Protein AF-A0A316DC55-F1 (afdb_monomer)

Sequence (200 aa):
MEANVQRIQEKYSANVLHANHVTQLALRLYDDLLDLTELDNARDRSYLEHAASLHDIGHFVNRKKHHHHSYHLISSDCLLDEWPEKLRLWTAVLALNHRNKKLRLEALNAKHHDRAGSLIALLRMADALDYEHDQSVQIERIEIEWEAQQVHLHVQGLPTAEHTERLQGKFQLACHVWDMQFLLHSVEENRQPILLSSST

Secondary structure (DSSP, 8-state):
-HHHHHHHHHHTT--HHHHHHHHHHHHHHHHHSGGGS---HHHHHHHHHHHHHHTTGGGGT-STTHHHHHHHHHHH-GGGTTS-HHHHHHHHHHHHHTT-SS---TTS-GGGHHHHHHHHHHHHHHHHHTTTSS---EEEEEEEETTTTEEEEEEES---GGGHHHHHHHHHHHHHHHT-EEEEEESSS----EEE----

Mean predicted aligned error: 4.0 Å

Nearest PDB structures (foldseek):
  6pbz-assembly1_A  TM=7.515E-01  e=9.070E-07  Escherichia coli K-12
  6pbz-assembly1_C  TM=7.203E-01  e=1.825E-06  Escherichia coli K-12
  6pbz-assembly1_D  TM=7.177E-01  e=2.016E-06  Escherichia coli K-12
  8jgx-assembly1_A  TM=7.337E-01  e=3.160E-06  Acinetobacter baumannii 15827
  8jgx-assembly1_B  TM=6.996E-01  e=4.952E-06  Acinetobacter baumannii 15827

Foldseek 3Di:
DVVLLVVLCVVLVHLQLLLVQLLVQLLVCCVQCVVLAPDDDPLLNLLLNLLSSQLQSLVSVPPVLSLVSSLVCLQDPPSCVPPDPVSSNSSSQLSNLLQDPDRDCVSPDPVCPLVSLQSNLSSLLSCLQCVVVPSQKDFPDWDQDVVQLEIETEIGPDDDPVSLVVNLSSNLSVCVSRVGWYWYHYPVDPDGTRIHHNDD

Radius of gyration: 16.2 Å; Cα contacts (8 Å, |Δi|>4): 325; chains: 1; bounding box: 42×33×48 Å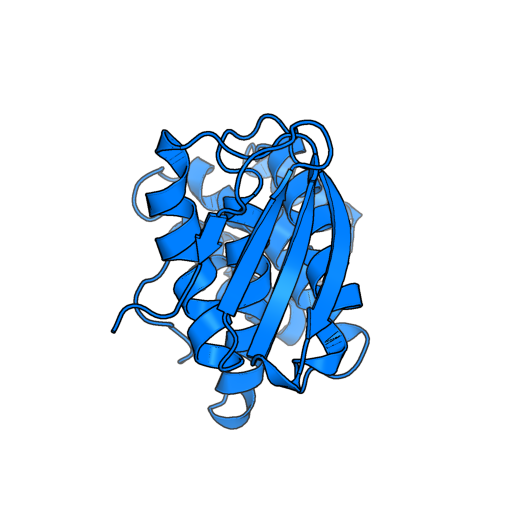

Structure (mmCIF, N/CA/C/O backbone):
data_AF-A0A316DC55-F1
#
_entry.id   AF-A0A316DC55-F1
#
loop_
_atom_site.group_PDB
_atom_site.id
_atom_site.type_symbol
_atom_site.label_atom_id
_atom_site.label_alt_id
_atom_site.label_comp_id
_atom_site.label_asym_id
_atom_site.label_entity_id
_atom_site.label_seq_id
_atom_site.pdbx_PDB_ins_code
_atom_site.Cartn_x
_atom_site.Cartn_y
_atom_site.Cartn_z
_atom_site.occupancy
_atom_site.B_iso_or_equiv
_atom_site.auth_seq_id
_atom_site.auth_comp_id
_atom_site.auth_asym_id
_atom_site.auth_atom_id
_atom_site.pdbx_PDB_model_num
ATOM 1 N N . MET A 1 1 ? 6.693 -13.199 -13.618 1.00 57.31 1 MET A N 1
ATOM 2 C CA . MET A 1 1 ? 6.319 -11.882 -13.054 1.00 57.31 1 MET A CA 1
ATOM 3 C C . MET A 1 1 ? 7.098 -11.589 -11.781 1.00 57.31 1 MET A C 1
ATOM 5 O O . MET A 1 1 ? 7.893 -10.662 -11.829 1.00 57.31 1 MET A O 1
ATOM 9 N N . GLU A 1 2 ? 6.999 -12.404 -10.721 1.00 65.81 2 GLU A N 1
ATOM 10 C CA . GLU A 1 2 ? 7.808 -12.242 -9.487 1.00 65.81 2 GLU A CA 1
ATOM 11 C C . GLU A 1 2 ? 9.323 -12.158 -9.758 1.00 65.81 2 GLU A C 1
ATOM 13 O O . GLU A 1 2 ? 10.001 -11.265 -9.257 1.00 65.81 2 GLU A O 1
ATOM 18 N N . ALA A 1 3 ? 9.839 -13.001 -10.663 1.00 68.00 3 ALA A N 1
ATOM 19 C CA . ALA A 1 3 ? 11.249 -12.979 -11.066 1.00 68.00 3 ALA A CA 1
ATOM 20 C C . ALA A 1 3 ? 11.722 -11.631 -11.654 1.00 68.00 3 ALA A C 1
ATOM 22 O O . ALA A 1 3 ? 12.907 -11.315 -11.573 1.00 68.00 3 ALA A O 1
ATOM 23 N N . ASN A 1 4 ? 10.828 -10.816 -12.228 1.00 83.62 4 ASN A N 1
ATOM 24 C CA . ASN A 1 4 ? 11.204 -9.498 -12.752 1.00 83.62 4 ASN A CA 1
ATOM 25 C C . ASN A 1 4 ? 11.156 -8.418 -11.678 1.00 83.62 4 ASN A C 1
ATOM 27 O O . ASN A 1 4 ? 11.965 -7.497 -11.737 1.00 83.62 4 ASN A O 1
ATOM 31 N N . VAL A 1 5 ? 10.261 -8.541 -10.693 1.00 91.69 5 VAL A N 1
ATOM 32 C CA . VAL A 1 5 ? 10.231 -7.636 -9.535 1.00 91.69 5 VAL A CA 1
ATOM 33 C C . VAL A 1 5 ? 11.560 -7.719 -8.794 1.00 91.69 5 VAL A C 1
ATOM 35 O O . VAL A 1 5 ? 12.208 -6.693 -8.608 1.00 91.69 5 VAL A O 1
ATOM 38 N N . GLN A 1 6 ? 12.028 -8.933 -8.487 1.00 93.50 6 GLN A N 1
ATOM 39 C CA . GLN A 1 6 ? 13.316 -9.132 -7.823 1.00 93.50 6 GLN A CA 1
ATOM 40 C C . GLN A 1 6 ? 14.480 -8.542 -8.637 1.00 93.50 6 GLN A C 1
ATOM 42 O O . GLN A 1 6 ? 15.301 -7.804 -8.100 1.00 93.50 6 GLN A O 1
ATOM 47 N N . ARG A 1 7 ? 14.526 -8.789 -9.953 1.00 94.31 7 ARG A N 1
ATOM 48 C CA . ARG A 1 7 ? 15.571 -8.228 -10.831 1.00 94.31 7 ARG A CA 1
ATOM 49 C C . ARG A 1 7 ? 15.565 -6.699 -10.856 1.00 94.31 7 ARG A C 1
ATOM 51 O O . ARG A 1 7 ? 16.630 -6.092 -10.898 1.00 94.31 7 ARG A O 1
ATOM 58 N N . ILE A 1 8 ? 14.388 -6.071 -10.841 1.00 96.25 8 ILE A N 1
ATOM 59 C CA . ILE A 1 8 ? 14.247 -4.609 -10.764 1.00 96.25 8 ILE A CA 1
ATOM 60 C C . ILE A 1 8 ? 14.720 -4.092 -9.404 1.00 96.25 8 ILE A C 1
ATOM 62 O O . ILE A 1 8 ? 15.471 -3.117 -9.352 1.00 96.25 8 ILE A O 1
ATOM 66 N N . GLN A 1 9 ? 14.312 -4.746 -8.316 1.00 96.50 9 GLN A N 1
ATOM 67 C CA . GLN A 1 9 ? 14.738 -4.397 -6.963 1.00 96.50 9 GLN A CA 1
ATOM 68 C C . GLN A 1 9 ? 16.264 -4.484 -6.822 1.00 96.50 9 GLN A C 1
ATOM 70 O O . GLN A 1 9 ? 16.880 -3.549 -6.315 1.00 96.50 9 GLN A O 1
ATOM 75 N N . GLU A 1 10 ? 16.885 -5.547 -7.338 1.00 96.25 10 GLU A N 1
ATOM 76 C CA . GLU A 1 10 ? 18.343 -5.712 -7.377 1.00 96.25 10 GLU A CA 1
ATOM 77 C C . GLU A 1 10 ? 19.009 -4.620 -8.227 1.00 96.25 10 GLU A C 1
ATOM 79 O O . GLU A 1 10 ? 19.906 -3.918 -7.754 1.00 96.25 10 GLU A O 1
ATOM 84 N N . LYS A 1 11 ? 18.532 -4.417 -9.464 1.00 97.00 11 LYS A N 1
ATOM 85 C CA . LYS A 1 11 ? 19.073 -3.424 -10.407 1.00 97.00 11 LYS A CA 1
ATOM 86 C C . LYS A 1 11 ? 19.075 -2.008 -9.836 1.00 97.00 11 LYS A C 1
ATOM 88 O O . LYS A 1 11 ? 20.023 -1.262 -10.075 1.00 97.00 11 LYS A O 1
ATOM 93 N N . TYR A 1 12 ? 18.034 -1.642 -9.093 1.00 97.62 12 TYR A N 1
ATOM 94 C CA . TYR A 1 12 ? 17.885 -0.316 -8.496 1.00 97.62 12 TYR A CA 1
ATOM 95 C C . TYR A 1 12 ? 18.200 -0.275 -7.001 1.00 97.62 12 TYR A C 1
ATOM 97 O O . TYR A 1 12 ? 17.853 0.697 -6.339 1.00 97.62 12 TYR A O 1
ATOM 105 N N . SER A 1 13 ? 18.894 -1.288 -6.467 1.00 95.75 13 SER A N 1
ATOM 106 C CA . SER A 1 13 ? 19.358 -1.300 -5.069 1.00 95.75 13 SER A CA 1
ATOM 107 C C . SER A 1 13 ? 18.244 -0.958 -4.068 1.00 95.75 13 SER A C 1
ATOM 109 O O . SER A 1 13 ? 18.438 -0.160 -3.150 1.00 95.75 13 SER A O 1
ATOM 111 N N . ALA A 1 14 ? 17.052 -1.513 -4.290 1.00 95.56 14 ALA A N 1
ATOM 112 C CA . ALA A 1 14 ? 15.897 -1.276 -3.440 1.00 95.56 14 ALA A CA 1
ATOM 113 C C . ALA A 1 14 ? 16.161 -1.775 -2.011 1.00 95.56 14 ALA A C 1
ATOM 115 O O . ALA A 1 14 ? 16.848 -2.778 -1.806 1.00 95.56 14 ALA A O 1
ATOM 116 N N . ASN A 1 15 ? 15.555 -1.124 -1.016 1.00 96.19 15 ASN A N 1
ATOM 117 C CA . ASN A 1 15 ? 15.451 -1.712 0.316 1.00 96.19 15 ASN A CA 1
ATOM 118 C C . ASN A 1 15 ? 14.401 -2.834 0.266 1.00 96.19 15 ASN A C 1
ATOM 120 O O . ASN A 1 15 ? 13.211 -2.591 0.449 1.00 96.19 15 ASN A O 1
ATOM 124 N N . VAL A 1 16 ? 14.850 -4.052 -0.044 1.00 95.62 16 VAL A N 1
ATOM 125 C CA . VAL A 1 16 ? 13.974 -5.214 -0.265 1.00 95.62 16 VAL A CA 1
ATOM 126 C C . VAL A 1 16 ? 13.203 -5.601 0.998 1.00 95.62 16 VAL A C 1
ATOM 128 O O . VAL A 1 16 ? 12.046 -5.992 0.890 1.00 95.62 16 VAL A O 1
ATOM 131 N N . LEU A 1 17 ? 13.801 -5.461 2.188 1.00 96.88 17 LEU A N 1
ATOM 132 C CA . LEU A 1 17 ? 13.122 -5.777 3.452 1.00 96.88 17 LEU A CA 1
ATOM 133 C C . LEU A 1 17 ? 11.915 -4.860 3.667 1.00 96.88 17 LEU A C 1
ATOM 135 O O . LEU A 1 17 ? 10.801 -5.350 3.843 1.00 96.88 17 LEU A O 1
ATOM 139 N N . HIS A 1 18 ? 12.127 -3.551 3.530 1.00 96.88 18 HIS A N 1
ATOM 140 C CA . HIS A 1 18 ? 11.063 -2.554 3.604 1.00 96.88 18 HIS A CA 1
ATOM 141 C C . HIS A 1 18 ? 10.004 -2.761 2.514 1.00 96.88 18 HIS A C 1
ATOM 143 O O . HIS A 1 18 ? 8.817 -2.874 2.804 1.00 96.88 18 HIS A O 1
ATOM 149 N N . ALA A 1 19 ? 10.420 -2.895 1.250 1.00 97.31 19 ALA A N 1
ATOM 150 C CA . ALA A 1 19 ? 9.488 -3.064 0.138 1.00 97.31 19 ALA A CA 1
ATOM 151 C C . ALA A 1 19 ? 8.605 -4.313 0.301 1.00 97.31 19 ALA A C 1
ATOM 153 O O . ALA A 1 19 ? 7.400 -4.258 0.051 1.00 97.31 19 ALA A O 1
ATOM 154 N N . ASN A 1 20 ? 9.179 -5.432 0.753 1.00 97.06 20 ASN A N 1
ATOM 155 C CA . ASN A 1 20 ? 8.429 -6.663 0.994 1.00 97.06 20 ASN A CA 1
ATOM 156 C C . ASN A 1 20 ? 7.456 -6.513 2.163 1.00 97.06 20 ASN A C 1
ATOM 158 O O . ASN A 1 20 ? 6.322 -6.979 2.070 1.00 97.06 20 ASN A O 1
ATOM 162 N N . HIS A 1 21 ? 7.867 -5.845 3.236 1.00 98.06 21 HIS A N 1
ATOM 163 C CA . HIS A 1 21 ? 7.008 -5.639 4.392 1.00 98.06 21 HIS A CA 1
ATOM 164 C C . HIS A 1 21 ? 5.847 -4.680 4.090 1.00 98.06 21 HIS A C 1
ATOM 166 O O . HIS A 1 21 ? 4.693 -5.022 4.344 1.00 98.06 21 HIS A O 1
ATOM 172 N N . VAL A 1 22 ? 6.107 -3.556 3.413 1.00 98.19 22 VAL A N 1
ATOM 173 C CA . VAL A 1 22 ? 5.053 -2.665 2.895 1.00 98.19 22 VAL A CA 1
ATOM 174 C C . VAL A 1 22 ? 4.113 -3.417 1.952 1.00 98.19 22 VAL A C 1
ATOM 176 O O . VAL A 1 22 ? 2.902 -3.222 2.010 1.00 98.19 22 VAL A O 1
ATOM 179 N N . THR A 1 23 ? 4.633 -4.321 1.116 1.00 98.50 23 THR A N 1
ATOM 180 C CA . THR A 1 23 ? 3.798 -5.170 0.248 1.00 98.50 23 THR A CA 1
ATOM 181 C C . THR A 1 23 ? 2.879 -6.080 1.061 1.00 98.50 23 THR A C 1
ATOM 183 O O . THR A 1 23 ? 1.684 -6.141 0.779 1.00 98.50 23 THR A O 1
ATOM 186 N N . GLN A 1 24 ? 3.394 -6.743 2.099 1.00 98.25 24 GLN A N 1
ATOM 187 C CA . GLN A 1 24 ? 2.591 -7.594 2.983 1.00 98.25 24 GLN A CA 1
ATOM 188 C C . GLN A 1 24 ? 1.497 -6.797 3.702 1.00 98.25 24 GLN A C 1
ATOM 190 O O . GLN A 1 24 ? 0.338 -7.212 3.700 1.00 98.25 24 GLN A O 1
ATOM 195 N N . LEU A 1 25 ? 1.841 -5.633 4.257 1.00 98.31 25 LEU A N 1
ATOM 196 C CA . LEU A 1 25 ? 0.888 -4.744 4.920 1.00 98.31 25 LEU A CA 1
ATOM 197 C C . LEU A 1 25 ? -0.179 -4.230 3.946 1.00 98.31 25 LEU A C 1
ATOM 199 O O . LEU A 1 25 ? -1.364 -4.270 4.264 1.00 98.31 25 LEU A O 1
ATOM 203 N N . ALA A 1 26 ? 0.211 -3.798 2.743 1.00 98.31 26 ALA A N 1
ATOM 204 C CA . ALA A 1 26 ? -0.717 -3.299 1.729 1.00 98.31 26 ALA A CA 1
ATOM 205 C C . ALA A 1 26 ? -1.715 -4.375 1.291 1.00 98.31 26 ALA A C 1
ATOM 207 O O . ALA A 1 26 ? -2.902 -4.090 1.147 1.00 98.31 26 ALA A O 1
ATOM 208 N N . LEU A 1 27 ? -1.248 -5.612 1.112 1.00 97.44 27 LEU A N 1
ATOM 209 C CA . LEU A 1 27 ? -2.107 -6.738 0.763 1.00 97.44 27 LEU A CA 1
ATOM 210 C C . LEU A 1 27 ? -3.029 -7.144 1.912 1.00 97.44 27 LEU A C 1
ATOM 212 O O . LEU A 1 27 ? -4.201 -7.406 1.667 1.00 97.44 27 LEU A O 1
ATOM 216 N N . ARG A 1 28 ? -2.542 -7.126 3.158 1.00 97.44 28 ARG A N 1
ATOM 217 C CA . ARG A 1 28 ? -3.391 -7.379 4.329 1.00 97.44 28 ARG A CA 1
ATOM 218 C C . ARG A 1 28 ? -4.495 -6.330 4.457 1.00 97.44 28 ARG A C 1
ATOM 220 O O . ARG A 1 28 ? -5.649 -6.689 4.645 1.00 97.44 28 ARG A O 1
ATOM 227 N N . LEU A 1 29 ? -4.148 -5.051 4.305 1.00 97.31 29 LEU A N 1
ATOM 228 C CA . LEU A 1 29 ? -5.117 -3.956 4.299 1.00 97.31 29 LEU A CA 1
ATOM 229 C C . LEU A 1 29 ? -6.122 -4.099 3.152 1.00 97.31 29 LEU A C 1
ATOM 231 O O . LEU A 1 29 ? -7.301 -3.850 3.355 1.00 97.31 29 LEU A O 1
ATOM 235 N N . TYR A 1 30 ? -5.671 -4.495 1.959 1.00 96.44 30 TYR A N 1
ATOM 236 C CA . TYR A 1 30 ? -6.555 -4.724 0.815 1.00 96.44 30 TYR A CA 1
ATOM 237 C C . TYR A 1 30 ? -7.577 -5.824 1.104 1.00 96.44 30 TYR A C 1
ATOM 239 O O . TYR A 1 30 ? -8.763 -5.628 0.859 1.00 96.44 30 TYR A O 1
ATOM 247 N N . ASP A 1 31 ? -7.111 -6.964 1.619 1.00 94.56 31 ASP A N 1
ATOM 248 C CA . ASP A 1 31 ? -7.957 -8.130 1.861 1.00 94.56 31 ASP A CA 1
ATOM 249 C C . ASP A 1 31 ? -8.981 -7.852 2.989 1.00 94.56 31 ASP A C 1
ATOM 251 O O . ASP A 1 31 ? -10.151 -8.199 2.842 1.00 94.56 31 ASP A O 1
ATOM 255 N N . ASP A 1 32 ? -8.579 -7.163 4.067 1.00 95.31 32 ASP A N 1
ATOM 256 C CA . ASP A 1 32 ? -9.442 -6.878 5.230 1.00 95.31 32 ASP A CA 1
ATOM 257 C C . ASP A 1 32 ? -10.362 -5.652 5.045 1.00 95.31 32 ASP A C 1
ATOM 259 O O . ASP A 1 32 ? -11.393 -5.551 5.709 1.00 95.31 32 ASP A O 1
ATOM 263 N N . LEU A 1 33 ? -10.002 -4.698 4.177 1.00 94.81 33 LEU A N 1
ATOM 264 C CA . LEU A 1 33 ? -10.790 -3.479 3.931 1.00 94.81 33 LEU A CA 1
ATOM 265 C C . LEU A 1 33 ? -11.581 -3.531 2.626 1.00 94.81 33 LEU A C 1
ATOM 267 O O . LEU A 1 33 ? -12.140 -2.512 2.225 1.00 94.81 33 LEU A O 1
ATOM 271 N N . LEU A 1 34 ? -11.645 -4.687 1.960 1.00 91.06 34 LEU A N 1
ATOM 272 C CA . LEU A 1 34 ? -12.310 -4.822 0.666 1.00 91.06 34 LEU A CA 1
ATOM 273 C C . LEU A 1 34 ? -13.759 -4.312 0.704 1.00 91.06 34 LEU A C 1
ATOM 275 O O . LEU A 1 34 ? -14.174 -3.635 -0.232 1.00 91.06 34 LEU A O 1
ATOM 279 N N . ASP A 1 35 ? -14.471 -4.537 1.814 1.00 89.50 35 ASP A N 1
ATOM 280 C CA . ASP A 1 35 ? -15.857 -4.097 2.033 1.00 89.50 35 ASP A CA 1
ATOM 281 C C . ASP A 1 35 ? -16.033 -2.565 2.055 1.00 89.50 35 ASP A C 1
ATOM 283 O O . ASP A 1 35 ? -17.127 -2.070 1.788 1.00 89.50 35 ASP A O 1
ATOM 287 N N . LEU A 1 36 ? -14.973 -1.796 2.339 1.00 86.62 36 LEU A N 1
ATOM 288 C CA . LEU A 1 36 ? -14.982 -0.326 2.245 1.00 86.62 36 LEU A CA 1
ATOM 289 C C . LEU A 1 36 ? -14.762 0.177 0.818 1.00 86.62 36 LEU A C 1
ATOM 291 O O . LEU A 1 36 ? -14.827 1.379 0.559 1.00 86.62 36 LEU A O 1
ATOM 295 N N . THR A 1 37 ? -14.425 -0.718 -0.105 1.00 80.69 37 THR A N 1
ATOM 296 C CA . THR A 1 37 ? -13.924 -0.349 -1.418 1.00 80.69 37 THR A CA 1
ATOM 297 C C . THR A 1 37 ? -14.822 -0.884 -2.525 1.00 80.69 37 THR A C 1
ATOM 299 O O . THR A 1 37 ? -15.336 -1.992 -2.461 1.00 80.69 37 THR A O 1
ATOM 302 N N . GLU A 1 38 ? -14.936 -0.141 -3.624 1.00 76.69 38 GLU A N 1
ATOM 303 C CA . GLU A 1 38 ? -15.528 -0.660 -4.867 1.00 76.69 38 GLU A CA 1
ATOM 304 C C . GLU A 1 38 ? -14.491 -1.429 -5.714 1.00 76.69 38 GLU A C 1
ATOM 306 O O . GLU A 1 38 ? -14.554 -1.450 -6.950 1.00 76.69 38 GLU A O 1
ATOM 311 N N . LEU A 1 39 ? -13.463 -1.997 -5.071 1.00 84.06 39 LEU A N 1
ATOM 312 C CA . LEU A 1 39 ? -12.409 -2.728 -5.764 1.00 84.06 39 LEU A CA 1
ATOM 313 C C . LEU A 1 39 ? -12.944 -4.093 -6.183 1.00 84.06 39 LEU A C 1
ATOM 315 O O . LEU A 1 39 ? -13.604 -4.804 -5.435 1.00 84.06 39 LEU A O 1
ATOM 319 N N . ASP A 1 40 ? -12.635 -4.453 -7.419 1.00 69.62 40 ASP A N 1
ATOM 320 C CA . ASP A 1 40 ? -13.031 -5.723 -8.001 1.00 69.62 40 ASP A CA 1
ATOM 321 C C . ASP A 1 40 ? -11.775 -6.571 -8.199 1.00 69.62 40 ASP A C 1
ATOM 323 O O . ASP A 1 40 ? -10.730 -6.040 -8.589 1.00 69.62 40 ASP A O 1
ATOM 327 N N . ASN A 1 41 ? -11.943 -7.889 -8.085 1.00 67.12 41 ASN A N 1
ATOM 328 C CA . ASN A 1 41 ? -11.088 -8.931 -8.655 1.00 67.12 41 ASN A CA 1
ATOM 329 C C . ASN A 1 41 ? -9.605 -8.998 -8.204 1.00 67.12 41 ASN A C 1
ATOM 331 O O . ASN A 1 41 ? -9.064 -8.186 -7.469 1.00 67.12 41 ASN A O 1
ATOM 335 N N . ALA A 1 42 ? -8.900 -10.007 -8.720 1.00 78.31 42 ALA A N 1
ATOM 336 C CA . ALA A 1 42 ? -7.481 -10.265 -8.466 1.00 78.31 42 ALA A CA 1
ATOM 337 C C . ALA A 1 42 ? -6.499 -9.255 -9.109 1.00 78.31 42 ALA A C 1
ATOM 339 O O . ALA A 1 42 ? -5.318 -9.225 -8.764 1.00 78.31 42 ALA A O 1
ATOM 340 N N . ARG A 1 43 ? -6.940 -8.442 -10.078 1.00 91.12 43 ARG A N 1
ATOM 341 C CA . ARG A 1 43 ? -6.078 -7.490 -10.803 1.00 91.12 43 ARG A CA 1
ATOM 342 C C . ARG A 1 43 ? -5.719 -6.294 -9.939 1.00 91.12 43 ARG A C 1
ATOM 344 O O . ARG A 1 43 ? -4.582 -5.854 -10.014 1.00 91.12 43 ARG A O 1
ATOM 351 N N . ASP A 1 44 ? -6.651 -5.784 -9.136 1.00 94.88 44 ASP A N 1
ATOM 352 C CA . ASP A 1 44 ? -6.369 -4.660 -8.232 1.00 94.88 44 ASP A CA 1
ATOM 353 C C . ASP A 1 44 ? -5.370 -5.032 -7.157 1.00 94.88 44 ASP A C 1
ATOM 355 O O . ASP A 1 44 ? -4.392 -4.313 -6.950 1.00 94.88 44 ASP A O 1
ATOM 359 N N . ARG A 1 45 ? -5.566 -6.211 -6.566 1.00 95.81 45 ARG A N 1
ATOM 360 C CA . ARG A 1 45 ? -4.603 -6.808 -5.651 1.00 95.81 45 ARG A CA 1
ATOM 361 C C . ARG A 1 45 ? -3.218 -6.921 -6.295 1.00 95.81 45 ARG A C 1
ATOM 363 O O . ARG A 1 45 ? -2.231 -6.516 -5.693 1.00 95.81 45 ARG A O 1
ATOM 370 N N . SER A 1 46 ? -3.151 -7.374 -7.551 1.00 95.19 46 SER A N 1
ATOM 371 C CA . SER A 1 46 ? -1.892 -7.461 -8.304 1.00 95.19 46 SER A CA 1
ATOM 372 C C . SER A 1 46 ? -1.270 -6.089 -8.595 1.00 95.19 46 SER A C 1
ATOM 374 O O . SER A 1 46 ? -0.059 -5.930 -8.461 1.00 95.19 46 SER A O 1
ATOM 376 N N . TYR A 1 47 ? -2.057 -5.072 -8.959 1.00 97.19 47 TYR A N 1
ATOM 377 C CA . TYR A 1 47 ? -1.536 -3.713 -9.149 1.00 97.19 47 TYR A CA 1
ATOM 378 C C . TYR A 1 47 ? -0.934 -3.163 -7.857 1.00 97.19 47 TYR A C 1
ATOM 380 O O . TYR A 1 47 ? 0.153 -2.587 -7.889 1.00 97.19 47 TYR A O 1
ATOM 388 N N . LEU A 1 48 ? -1.622 -3.365 -6.731 1.00 98.12 48 LEU A N 1
ATOM 389 C CA . LEU A 1 48 ? -1.157 -2.932 -5.419 1.00 98.12 48 LEU A CA 1
ATOM 390 C C . LEU A 1 48 ? 0.128 -3.647 -5.006 1.00 98.12 48 LEU A C 1
ATOM 392 O O . LEU A 1 48 ? 1.073 -2.986 -4.592 1.00 98.12 48 LEU A O 1
ATOM 396 N N . GLU A 1 49 ? 0.180 -4.968 -5.173 1.00 97.88 49 GLU A N 1
ATOM 397 C CA . GLU A 1 49 ? 1.350 -5.797 -4.870 1.00 97.88 49 GLU A CA 1
ATOM 398 C C . GLU A 1 49 ? 2.603 -5.299 -5.598 1.00 97.88 49 GLU A C 1
ATOM 400 O O . GLU A 1 49 ? 3.625 -4.988 -4.984 1.00 97.88 49 GLU A O 1
ATOM 405 N N . HIS A 1 50 ? 2.511 -5.146 -6.922 1.00 98.12 50 HIS A N 1
ATOM 406 C CA . HIS A 1 50 ? 3.644 -4.696 -7.724 1.00 98.12 50 HIS A CA 1
ATOM 407 C C . HIS A 1 50 ? 4.012 -3.243 -7.398 1.00 98.12 50 HIS A C 1
ATOM 409 O O . HIS A 1 50 ? 5.197 -2.911 -7.353 1.00 98.12 50 HIS A O 1
ATOM 415 N N . ALA A 1 51 ? 3.029 -2.377 -7.134 1.00 98.44 51 ALA A N 1
ATOM 416 C CA . ALA A 1 51 ? 3.291 -0.994 -6.748 1.00 98.44 51 ALA A CA 1
ATOM 417 C C . ALA A 1 51 ? 4.014 -0.909 -5.406 1.00 98.44 51 ALA A C 1
ATOM 419 O O . ALA A 1 51 ? 5.015 -0.207 -5.317 1.00 98.44 51 ALA A O 1
ATOM 420 N N . ALA A 1 52 ? 3.559 -1.652 -4.398 1.00 98.44 52 ALA A N 1
ATOM 421 C CA . ALA A 1 52 ? 4.186 -1.705 -3.086 1.00 98.44 52 ALA A CA 1
ATOM 422 C C . ALA A 1 52 ? 5.618 -2.248 -3.167 1.00 98.44 52 ALA A C 1
ATOM 424 O O . ALA A 1 52 ? 6.532 -1.649 -2.607 1.00 98.44 52 ALA A O 1
AT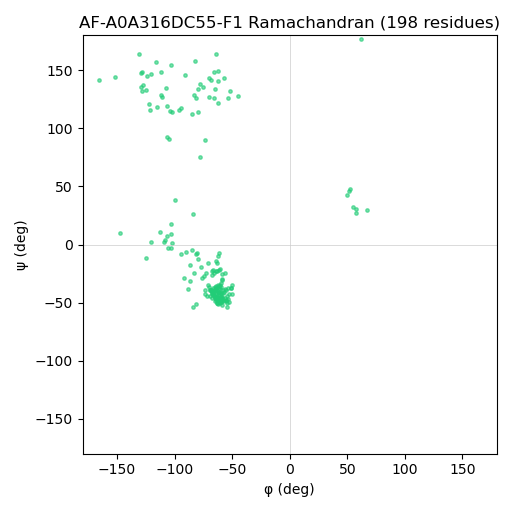OM 425 N N . SER A 1 53 ? 5.856 -3.290 -3.966 1.00 98.12 53 SER A N 1
ATOM 426 C CA . SER A 1 53 ? 7.198 -3.869 -4.117 1.00 98.12 53 SER A CA 1
ATOM 427 C C . SER A 1 53 ? 8.212 -2.935 -4.798 1.00 98.12 53 SER A C 1
ATOM 429 O O . SER A 1 53 ? 9.42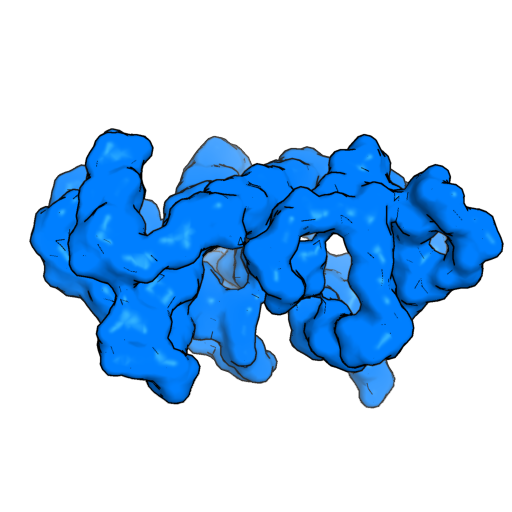2 -3.107 -4.626 1.00 98.12 53 SER A O 1
ATOM 431 N N . LEU A 1 54 ? 7.734 -1.943 -5.565 1.00 98.12 54 LEU A N 1
ATOM 432 C CA . LEU A 1 54 ? 8.555 -1.049 -6.388 1.00 98.12 54 LEU A CA 1
ATOM 433 C C . LEU A 1 54 ? 8.423 0.441 -6.027 1.00 98.12 54 LEU A C 1
ATOM 435 O O . LEU A 1 54 ? 9.028 1.277 -6.701 1.00 98.12 54 LEU A O 1
ATOM 439 N N . HIS A 1 55 ? 7.646 0.809 -5.003 1.00 98.00 55 HIS A N 1
ATOM 440 C CA . HIS A 1 55 ? 7.269 2.209 -4.757 1.00 98.00 55 HIS A CA 1
ATOM 441 C C . HIS A 1 55 ? 8.480 3.133 -4.541 1.00 98.00 55 HIS A C 1
ATOM 443 O O . HIS A 1 55 ? 8.463 4.291 -4.975 1.00 98.00 55 HIS A O 1
ATOM 449 N N . ASP A 1 56 ? 9.561 2.587 -3.981 1.00 96.50 56 ASP A N 1
ATOM 450 C CA . ASP A 1 56 ? 10.725 3.336 -3.515 1.00 96.50 56 ASP A CA 1
ATOM 451 C C . ASP A 1 56 ? 11.997 3.181 -4.361 1.00 96.50 56 ASP A C 1
ATOM 453 O O . ASP A 1 56 ? 13.022 3.797 -4.063 1.00 96.50 56 ASP A O 1
ATOM 457 N N . ILE A 1 57 ? 11.949 2.458 -5.488 1.00 97.88 57 ILE A N 1
ATOM 458 C CA . ILE A 1 57 ? 13.135 2.244 -6.346 1.00 97.88 57 ILE A CA 1
ATOM 459 C C . ILE A 1 57 ? 13.732 3.548 -6.903 1.00 97.88 57 ILE A C 1
ATOM 461 O O . ILE A 1 57 ? 14.909 3.615 -7.251 1.00 97.88 57 ILE A O 1
ATOM 465 N N . GLY A 1 58 ? 12.948 4.627 -6.956 1.00 97.81 58 GLY A N 1
ATOM 466 C CA . GLY A 1 58 ? 13.405 5.951 -7.360 1.00 97.81 58 GLY A CA 1
ATOM 467 C C . GLY A 1 58 ? 14.466 6.566 -6.443 1.00 97.81 58 GLY A C 1
ATOM 468 O O . GLY A 1 58 ? 15.162 7.493 -6.869 1.00 97.81 58 GLY A O 1
ATOM 469 N N . HIS A 1 59 ? 14.641 6.041 -5.225 1.00 96.81 59 HIS A N 1
ATOM 470 C CA . HIS A 1 59 ? 15.733 6.424 -4.329 1.00 96.81 59 HIS A CA 1
ATOM 471 C C . HIS A 1 59 ? 17.117 6.192 -4.941 1.00 96.81 59 HIS A C 1
ATOM 473 O O . HIS A 1 59 ? 18.027 6.975 -4.663 1.00 96.81 59 HIS A O 1
ATOM 479 N N . PHE A 1 60 ? 17.244 5.200 -5.828 1.00 97.44 60 PHE A N 1
ATOM 480 C CA . PHE A 1 60 ? 18.447 4.947 -6.620 1.00 97.44 60 PHE A CA 1
ATOM 481 C C . PHE A 1 60 ? 18.898 6.170 -7.425 1.00 97.44 60 PHE A C 1
ATOM 483 O O . PHE A 1 60 ? 20.088 6.447 -7.544 1.00 97.44 60 PHE A O 1
ATOM 490 N N . VAL A 1 61 ? 17.938 6.912 -7.983 1.00 97.00 61 VAL A N 1
ATOM 491 C CA . VAL A 1 61 ? 18.211 8.098 -8.801 1.00 97.00 61 VAL A CA 1
ATOM 492 C C . VAL A 1 61 ? 18.414 9.314 -7.907 1.00 97.00 61 VAL A C 1
ATOM 494 O O . VAL A 1 61 ? 19.407 10.032 -8.030 1.00 97.00 61 VAL A O 1
ATOM 497 N N . ASN A 1 62 ? 17.448 9.586 -7.026 1.00 96.00 62 ASN A N 1
ATOM 498 C CA . ASN A 1 62 ? 17.534 10.684 -6.075 1.00 96.00 62 ASN A CA 1
ATOM 499 C C . ASN A 1 62 ? 16.485 10.548 -4.968 1.00 96.00 62 ASN A C 1
ATOM 501 O O . ASN A 1 62 ? 15.313 10.276 -5.228 1.00 96.00 62 ASN A O 1
ATOM 505 N N . ARG A 1 63 ? 16.863 10.889 -3.731 1.00 93.56 63 ARG A N 1
ATOM 506 C CA . ARG A 1 63 ? 15.915 11.014 -2.613 1.00 93.56 63 ARG A CA 1
ATOM 507 C C . ARG A 1 63 ? 14.860 12.099 -2.864 1.00 93.56 63 ARG A C 1
ATOM 509 O O . ARG A 1 63 ? 13.698 11.958 -2.472 1.00 93.56 63 ARG A O 1
ATOM 516 N N . LYS A 1 64 ? 15.240 13.217 -3.491 1.00 94.44 64 LYS A N 1
ATOM 517 C CA . LYS A 1 64 ? 14.294 14.271 -3.875 1.00 94.44 64 LYS A CA 1
ATOM 518 C C . LYS A 1 64 ? 13.429 13.753 -5.017 1.00 94.44 64 LYS A C 1
ATOM 520 O O . LYS A 1 64 ? 13.948 13.349 -6.044 1.00 94.44 64 LYS A O 1
ATOM 525 N N . LYS A 1 65 ? 12.105 13.837 -4.849 1.00 93.88 65 LYS A N 1
ATOM 526 C CA . LYS A 1 65 ? 11.123 13.387 -5.849 1.00 93.88 65 LYS A CA 1
ATOM 527 C C . LYS A 1 65 ? 11.269 11.901 -6.235 1.00 93.88 65 LYS A C 1
ATOM 529 O O . LYS A 1 65 ? 10.903 11.548 -7.351 1.00 93.88 65 LYS A O 1
ATOM 534 N N . HIS A 1 66 ? 11.725 11.031 -5.322 1.00 96.44 66 HIS A N 1
ATOM 535 C CA . HIS A 1 66 ? 11.882 9.594 -5.603 1.00 96.44 66 HIS A CA 1
ATOM 536 C C . HIS A 1 66 ? 10.617 8.965 -6.208 1.00 96.44 66 HIS A C 1
ATOM 538 O O . HIS A 1 66 ? 10.735 8.208 -7.147 1.00 96.44 66 HIS A O 1
ATOM 544 N N . HIS A 1 67 ? 9.410 9.358 -5.793 1.00 96.31 67 HIS A N 1
ATOM 545 C CA . HIS A 1 67 ? 8.145 8.857 -6.351 1.00 96.31 67 HIS A CA 1
ATOM 546 C C . HIS A 1 67 ? 7.994 9.139 -7.856 1.00 96.31 67 HIS A C 1
ATOM 548 O O . HIS A 1 67 ? 7.502 8.297 -8.604 1.00 96.31 67 HIS A O 1
ATOM 554 N N . HIS A 1 68 ? 8.470 10.296 -8.333 1.00 97.44 68 HIS A N 1
ATOM 555 C CA . HIS A 1 68 ? 8.547 10.577 -9.768 1.00 97.44 68 HIS A CA 1
ATOM 556 C C . HIS A 1 68 ? 9.601 9.704 -10.452 1.00 97.44 68 HIS A C 1
ATOM 558 O O . HIS A 1 68 ? 9.378 9.229 -11.560 1.00 97.44 68 HIS A O 1
ATOM 564 N N . HIS A 1 69 ? 10.743 9.476 -9.803 1.00 97.94 69 HIS A N 1
ATOM 565 C CA . HIS A 1 69 ? 11.763 8.576 -10.332 1.00 97.94 69 HIS A CA 1
ATOM 566 C C . HIS A 1 69 ? 11.264 7.126 -10.390 1.00 97.94 69 HIS A C 1
ATOM 568 O O . HIS A 1 69 ? 11.397 6.518 -11.443 1.00 97.94 69 HIS A O 1
ATOM 574 N N . SER A 1 70 ? 10.599 6.609 -9.352 1.00 98.00 70 SER A N 1
ATOM 575 C CA . SER A 1 70 ? 9.961 5.287 -9.347 1.00 98.00 70 SER A CA 1
ATOM 576 C C . SER A 1 70 ? 8.973 5.158 -10.503 1.00 98.00 70 SER A C 1
ATOM 578 O O . SER A 1 70 ? 9.074 4.213 -11.278 1.00 98.00 70 SER A O 1
ATOM 580 N N . TYR A 1 71 ? 8.093 6.150 -10.699 1.00 98.25 71 TYR A N 1
ATOM 581 C CA . TYR A 1 71 ? 7.189 6.194 -11.854 1.00 98.25 71 TYR A CA 1
ATOM 582 C C . TYR A 1 71 ? 7.938 6.054 -13.183 1.00 98.25 71 TYR A C 1
ATOM 584 O O . TYR A 1 71 ? 7.562 5.230 -14.016 1.00 98.25 71 TYR A O 1
ATOM 592 N N . HIS A 1 72 ? 9.002 6.838 -13.386 1.00 98.00 72 HIS A N 1
ATOM 593 C CA . HIS A 1 72 ? 9.782 6.792 -14.620 1.00 98.00 72 HIS A CA 1
ATOM 594 C C . HIS A 1 72 ? 10.469 5.439 -14.814 1.00 98.00 72 HIS A C 1
ATOM 596 O O . HIS A 1 72 ? 10.338 4.860 -15.886 1.00 98.00 72 HIS A O 1
ATOM 602 N N . LEU A 1 73 ? 11.134 4.912 -13.783 1.00 98.25 73 LEU A N 1
ATOM 603 C CA . LEU A 1 73 ? 11.822 3.622 -13.846 1.00 98.25 73 LEU A CA 1
ATOM 604 C C . LEU A 1 73 ? 10.841 2.488 -14.173 1.00 98.25 73 LEU A C 1
ATOM 606 O O . LEU A 1 73 ? 11.067 1.748 -15.128 1.00 98.25 73 LEU A O 1
ATOM 610 N N . ILE A 1 74 ? 9.705 2.414 -13.470 1.00 98.00 74 ILE A N 1
ATOM 611 C CA . ILE A 1 74 ? 8.657 1.419 -13.746 1.00 98.00 74 ILE A CA 1
ATOM 612 C C . ILE A 1 74 ? 8.141 1.574 -15.183 1.00 98.00 74 ILE A C 1
ATOM 614 O O . ILE A 1 74 ? 7.977 0.586 -15.895 1.00 98.00 74 ILE A O 1
ATOM 618 N N . SER A 1 75 ? 7.925 2.806 -15.650 1.00 97.38 75 SER A N 1
ATOM 619 C CA . SER A 1 75 ? 7.346 3.071 -16.973 1.00 97.38 75 SER A CA 1
ATOM 620 C C . SER A 1 75 ? 8.290 2.786 -18.145 1.00 97.38 75 SER A C 1
ATOM 622 O O . SER A 1 75 ? 7.793 2.545 -19.239 1.00 97.38 75 SER A O 1
ATOM 624 N N . SER A 1 76 ? 9.617 2.817 -17.952 1.00 96.25 76 SER A N 1
ATOM 625 C CA . SER A 1 76 ? 10.580 2.737 -19.067 1.00 96.25 76 SER A CA 1
ATOM 626 C C . SER A 1 76 ? 11.628 1.624 -18.987 1.00 96.25 76 SER A C 1
ATOM 628 O O . SER A 1 76 ? 12.326 1.406 -19.971 1.00 96.25 76 SER A O 1
ATOM 630 N N . ASP A 1 77 ? 11.797 0.931 -17.855 1.00 96.56 77 ASP A N 1
ATOM 631 C CA . ASP A 1 77 ? 12.765 -0.173 -17.769 1.00 96.56 77 ASP A CA 1
ATOM 632 C C . ASP A 1 77 ? 12.382 -1.360 -18.671 1.00 96.56 77 ASP A C 1
ATOM 634 O O . ASP A 1 77 ? 11.287 -1.909 -18.556 1.00 96.56 77 ASP A O 1
ATOM 638 N N . CYS A 1 78 ? 13.302 -1.793 -19.532 1.00 94.69 78 CYS A N 1
ATOM 639 C CA . CYS A 1 78 ? 13.084 -2.904 -20.455 1.00 94.69 78 CYS A CA 1
ATOM 640 C C . CYS A 1 78 ? 12.834 -4.258 -19.767 1.00 94.69 78 CYS A C 1
ATOM 642 O O . CYS A 1 78 ? 12.195 -5.134 -20.343 1.00 94.69 78 CYS A O 1
ATOM 644 N N . LEU A 1 79 ? 13.264 -4.439 -18.511 1.00 93.88 79 LEU A N 1
ATOM 645 C CA . LEU A 1 79 ? 12.950 -5.643 -17.726 1.00 93.88 79 LEU A CA 1
ATOM 646 C C . LEU A 1 79 ? 11.443 -5.795 -17.436 1.00 93.88 79 LEU A C 1
ATOM 648 O O . LEU A 1 79 ? 10.995 -6.864 -17.017 1.00 93.88 79 LEU A O 1
ATOM 652 N N . LEU A 1 80 ? 10.663 -4.733 -17.650 1.00 94.38 80 LEU A N 1
ATOM 653 C CA . LEU A 1 80 ? 9.213 -4.701 -17.473 1.00 94.38 80 LEU A CA 1
ATOM 654 C C . LEU A 1 80 ? 8.451 -4.687 -18.810 1.00 94.38 80 LEU A C 1
ATOM 656 O O . LEU A 1 80 ? 7.232 -4.536 -18.802 1.00 94.38 80 LEU A O 1
ATOM 660 N N . ASP A 1 81 ? 9.123 -4.852 -19.955 1.00 93.19 81 ASP A N 1
ATOM 661 C CA . ASP A 1 81 ? 8.472 -4.815 -21.278 1.00 93.19 81 ASP A CA 1
ATOM 662 C C . ASP A 1 81 ? 7.526 -5.998 -21.517 1.00 93.19 81 ASP A C 1
ATOM 664 O O . ASP A 1 81 ? 6.559 -5.878 -22.264 1.00 93.19 81 ASP A O 1
ATOM 668 N N . GLU A 1 82 ? 7.764 -7.129 -20.852 1.00 91.62 82 GLU A N 1
ATOM 669 C CA . GLU A 1 82 ? 6.880 -8.299 -20.916 1.00 91.62 82 GLU A CA 1
ATOM 670 C C . GLU A 1 82 ? 5.648 -8.191 -20.006 1.00 91.62 82 GLU A C 1
ATOM 672 O O . GLU A 1 82 ? 4.759 -9.045 -20.061 1.00 91.62 82 GLU A O 1
ATOM 677 N N . TRP A 1 83 ? 5.570 -7.164 -19.152 1.00 94.56 83 TRP A N 1
ATOM 678 C CA . TRP A 1 83 ? 4.374 -6.949 -18.348 1.00 94.56 83 TRP A CA 1
ATOM 679 C C . TRP A 1 83 ? 3.212 -6.490 -19.229 1.00 94.56 83 TRP A C 1
ATOM 681 O O . TRP A 1 83 ? 3.405 -5.665 -20.125 1.00 94.56 83 TRP A O 1
ATOM 691 N N . PRO A 1 84 ? 1.974 -6.929 -18.935 1.00 95.12 84 PRO A N 1
ATOM 692 C CA . PRO A 1 84 ? 0.799 -6.328 -19.544 1.00 95.12 84 PRO A CA 1
ATOM 693 C C . PRO A 1 84 ? 0.824 -4.806 -19.366 1.00 95.12 84 PRO A C 1
ATOM 695 O O . PRO A 1 84 ? 1.008 -4.316 -18.250 1.00 95.12 84 PRO A O 1
ATOM 698 N N . GLU A 1 85 ? 0.581 -4.057 -20.444 1.00 95.31 85 GLU A N 1
ATOM 699 C CA . GLU A 1 85 ? 0.638 -2.585 -20.452 1.00 95.31 85 GLU A CA 1
ATOM 700 C C . GLU A 1 85 ? -0.171 -1.973 -19.299 1.00 95.31 85 GLU A C 1
ATOM 702 O O . GLU A 1 85 ? 0.299 -1.091 -18.582 1.00 95.31 85 GLU A O 1
ATOM 707 N N . LYS A 1 86 ? -1.370 -2.516 -19.056 1.00 95.50 86 LYS A N 1
ATOM 708 C CA . LYS A 1 86 ? -2.240 -2.073 -17.967 1.00 95.50 86 LYS A CA 1
ATOM 709 C C . LYS A 1 86 ? -1.626 -2.324 -16.586 1.00 95.50 86 LYS A C 1
ATOM 711 O O . LYS A 1 86 ? -1.699 -1.434 -15.751 1.00 95.50 86 LYS A O 1
ATOM 716 N N . LEU A 1 87 ? -1.003 -3.482 -16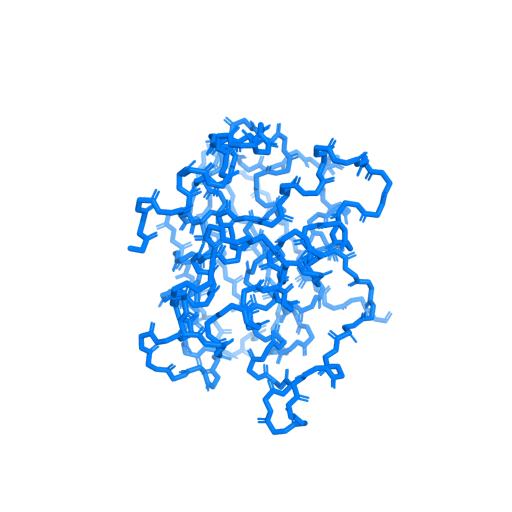.349 1.00 96.00 87 LEU A N 1
ATOM 717 C CA . LEU A 1 87 ? -0.307 -3.765 -15.085 1.00 96.00 87 LEU A CA 1
ATOM 718 C C . LEU A 1 87 ? 0.794 -2.734 -14.856 1.00 96.00 87 LEU A C 1
ATOM 720 O O . LEU A 1 87 ? 0.805 -2.065 -13.830 1.00 96.00 87 LEU A O 1
ATOM 724 N N . ARG A 1 88 ? 1.666 -2.543 -15.847 1.00 97.19 88 ARG A N 1
ATOM 725 C CA . ARG A 1 88 ? 2.786 -1.605 -15.757 1.00 97.19 88 ARG A CA 1
ATOM 726 C C . ARG A 1 88 ? 2.328 -0.166 -15.507 1.00 97.19 88 ARG A C 1
ATOM 728 O O . ARG A 1 88 ? 2.879 0.503 -14.634 1.00 97.19 88 ARG A O 1
ATOM 735 N N . LEU A 1 89 ? 1.300 0.288 -16.227 1.00 98.00 89 LEU A N 1
ATOM 736 C CA . LEU A 1 89 ? 0.719 1.620 -16.064 1.00 98.00 89 LEU A CA 1
ATOM 737 C C . LEU A 1 89 ? 0.143 1.824 -14.659 1.00 98.00 89 LEU A C 1
ATOM 739 O O . LEU A 1 89 ? 0.451 2.824 -14.011 1.00 98.00 89 LEU A O 1
ATOM 743 N N . TRP A 1 90 ? -0.677 0.887 -14.178 1.00 98.00 90 TRP A N 1
ATOM 744 C CA . TRP A 1 90 ? -1.266 0.978 -12.842 1.00 98.00 90 TRP A CA 1
ATOM 745 C C . TRP A 1 90 ? -0.184 0.957 -11.764 1.00 98.00 90 TRP A C 1
ATOM 747 O O . TRP A 1 90 ? -0.155 1.859 -10.932 1.00 98.00 90 TRP A O 1
ATOM 757 N N . THR A 1 91 ? 0.767 0.025 -11.841 1.00 98.25 91 THR A N 1
ATOM 758 C CA . THR A 1 91 ? 1.913 -0.044 -10.925 1.00 98.25 91 THR A CA 1
ATOM 759 C C . THR A 1 91 ? 2.669 1.286 -10.858 1.00 98.25 91 THR A C 1
ATOM 761 O O . THR A 1 91 ? 2.929 1.795 -9.767 1.00 98.25 91 THR A O 1
ATOM 764 N N . ALA A 1 92 ? 2.965 1.901 -12.010 1.00 98.38 92 ALA A N 1
ATOM 765 C CA . ALA A 1 92 ? 3.649 3.190 -12.060 1.00 98.38 92 ALA A CA 1
ATOM 766 C C . ALA A 1 92 ? 2.815 4.314 -11.422 1.00 98.38 92 ALA A C 1
ATOM 768 O O . ALA A 1 92 ? 3.339 5.081 -10.615 1.00 98.38 92 ALA A O 1
ATOM 769 N N . VAL A 1 93 ? 1.521 4.421 -11.749 1.00 98.56 93 VAL A N 1
ATOM 770 C CA . VAL A 1 93 ? 0.632 5.474 -11.219 1.00 98.56 93 VAL A CA 1
ATOM 771 C C . VAL A 1 93 ? 0.441 5.351 -9.705 1.00 98.56 93 VAL A C 1
ATOM 773 O O . VAL A 1 93 ? 0.438 6.369 -9.008 1.00 98.56 93 VAL A O 1
ATOM 776 N N . LEU A 1 94 ? 0.319 4.132 -9.179 1.00 98.50 94 LEU A N 1
ATOM 777 C CA . LEU A 1 94 ? 0.232 3.898 -7.737 1.00 98.50 94 LEU A CA 1
ATOM 778 C C . LEU A 1 94 ? 1.544 4.303 -7.042 1.00 98.50 94 LEU A C 1
ATOM 780 O O . LEU A 1 94 ? 1.520 5.117 -6.115 1.00 98.50 94 LEU A O 1
ATOM 784 N N . ALA A 1 95 ? 2.693 3.853 -7.562 1.00 97.94 95 ALA A N 1
ATOM 785 C CA . ALA A 1 95 ? 4.013 4.235 -7.056 1.00 97.94 95 ALA A CA 1
ATOM 786 C C . ALA A 1 95 ? 4.268 5.752 -7.138 1.00 97.94 95 ALA A C 1
ATOM 788 O O . ALA A 1 95 ? 4.879 6.326 -6.241 1.00 97.94 95 ALA A O 1
ATOM 789 N N . LEU A 1 96 ? 3.759 6.448 -8.159 1.00 98.06 96 LEU A N 1
ATOM 790 C CA . LEU A 1 96 ? 3.857 7.908 -8.263 1.00 98.06 96 LEU A CA 1
ATOM 791 C C . LEU A 1 96 ? 3.154 8.623 -7.103 1.00 98.06 96 LEU A C 1
ATOM 793 O O . LEU A 1 96 ? 3.591 9.693 -6.672 1.00 98.06 96 LEU A O 1
ATOM 797 N N . ASN A 1 97 ? 2.033 8.070 -6.639 1.00 97.88 97 ASN A N 1
ATOM 798 C CA . ASN A 1 97 ? 1.099 8.750 -5.751 1.00 97.88 97 ASN A CA 1
ATOM 799 C C . ASN A 1 97 ? 1.201 8.334 -4.276 1.00 97.88 97 ASN A C 1
ATOM 801 O O . ASN A 1 97 ? 0.513 8.938 -3.451 1.00 97.88 97 ASN A O 1
ATOM 805 N N . HIS A 1 98 ? 2.120 7.432 -3.908 1.00 94.19 98 HIS A N 1
ATOM 806 C CA . HIS A 1 98 ? 2.328 6.991 -2.515 1.00 94.19 98 HIS A CA 1
ATOM 807 C C . HIS A 1 98 ? 2.747 8.122 -1.542 1.00 94.19 98 HIS A C 1
ATOM 809 O O . HIS A 1 98 ? 2.822 7.935 -0.327 1.00 94.19 98 HIS A O 1
ATOM 815 N N . ARG A 1 99 ? 3.026 9.337 -2.036 1.00 89.31 99 ARG A N 1
ATOM 816 C CA . ARG A 1 99 ? 3.328 10.507 -1.186 1.00 89.31 99 ARG A CA 1
ATOM 817 C C . ARG A 1 99 ? 2.883 11.866 -1.730 1.00 89.31 99 ARG A C 1
ATOM 819 O O . ARG A 1 99 ? 3.270 12.897 -1.177 1.00 89.31 99 ARG A O 1
ATOM 826 N N . ASN A 1 100 ? 2.094 11.900 -2.803 1.00 83.31 100 ASN A N 1
ATOM 827 C CA . ASN A 1 100 ? 1.621 13.163 -3.373 1.00 83.31 100 ASN A CA 1
ATOM 828 C C . ASN A 1 100 ? 0.469 13.745 -2.548 1.00 83.31 100 ASN A C 1
ATOM 830 O O . ASN A 1 100 ? -0.455 13.033 -2.162 1.00 83.31 100 ASN A O 1
ATOM 834 N N . LYS A 1 101 ? 0.478 15.066 -2.329 1.00 80.75 101 LYS A N 1
ATOM 835 C CA . LYS A 1 101 ? -0.666 15.765 -1.714 1.00 80.75 101 LYS A CA 1
ATOM 836 C C . LYS A 1 101 ? -1.893 15.768 -2.629 1.00 80.75 101 LYS A C 1
ATOM 838 O O . LYS A 1 101 ? -2.999 15.549 -2.164 1.00 80.75 101 LYS A O 1
ATOM 843 N N . LYS A 1 102 ? -1.682 15.993 -3.929 1.00 89.44 102 LYS A N 1
ATOM 844 C CA . LYS A 1 102 ? -2.718 15.926 -4.966 1.00 89.44 102 LYS A CA 1
ATOM 845 C C . LYS A 1 102 ? -2.449 14.727 -5.864 1.00 89.44 102 LYS A C 1
ATOM 847 O O . LYS A 1 102 ? -1.337 14.610 -6.382 1.00 89.44 102 LYS A O 1
ATOM 852 N N . LEU A 1 103 ? -3.452 13.872 -6.044 1.00 94.25 103 LEU A N 1
ATOM 853 C CA . LEU A 1 103 ? -3.328 12.698 -6.900 1.00 94.25 103 LEU A CA 1
ATOM 854 C C . LEU A 1 103 ? -3.115 13.113 -8.362 1.00 94.25 103 LEU A C 1
ATOM 856 O O . LEU A 1 103 ? -3.800 13.997 -8.875 1.00 94.25 103 LEU A O 1
ATOM 860 N N . ARG A 1 104 ? -2.145 12.465 -9.006 1.00 96.06 104 ARG A N 1
ATOM 861 C CA . ARG A 1 104 ? -1.815 12.584 -10.429 1.00 96.06 104 ARG A CA 1
ATOM 862 C C . ARG A 1 104 ? -2.329 11.343 -11.141 1.00 96.06 104 ARG A C 1
ATOM 864 O O . ARG A 1 104 ? -1.649 10.315 -11.147 1.00 96.06 104 ARG A O 1
ATOM 871 N N . LEU A 1 105 ? -3.566 11.416 -11.622 1.00 96.69 105 LEU A N 1
ATOM 872 C CA . LEU A 1 105 ? -4.295 10.298 -12.229 1.00 96.69 105 LEU A CA 1
ATOM 873 C C . LEU A 1 105 ? -4.542 10.510 -13.724 1.00 96.69 105 LEU A C 1
ATOM 875 O O . LEU A 1 105 ? -5.273 9.745 -14.333 1.00 96.69 105 LEU A O 1
ATOM 879 N N . GLU A 1 106 ? -3.915 11.517 -14.334 1.00 95.81 106 GLU A N 1
ATOM 880 C CA . GLU A 1 106 ? -4.159 11.932 -15.720 1.00 95.81 106 GLU A CA 1
ATOM 881 C C . GLU A 1 106 ? -3.834 10.833 -16.745 1.00 95.81 106 GLU A C 1
ATOM 883 O O . GLU A 1 106 ? -4.342 10.855 -17.863 1.00 95.81 106 GLU A O 1
ATOM 888 N N . ALA A 1 107 ? -2.993 9.867 -16.365 1.00 95.88 107 ALA A N 1
ATOM 889 C CA . ALA A 1 107 ? -2.673 8.699 -17.179 1.00 95.88 107 ALA A CA 1
ATOM 890 C C . ALA A 1 107 ? -3.759 7.603 -17.128 1.00 95.88 107 ALA A C 1
ATOM 892 O O . ALA A 1 107 ? -3.734 6.669 -17.929 1.00 95.88 107 ALA A O 1
ATOM 893 N N . LEU A 1 108 ? -4.709 7.694 -16.193 1.00 96.44 108 LEU A N 1
ATOM 894 C CA . LEU A 1 108 ? -5.852 6.796 -16.068 1.00 96.44 108 LEU A CA 1
ATOM 895 C C . LEU A 1 108 ? -7.118 7.470 -16.607 1.00 96.44 108 LEU A C 1
ATOM 897 O O . LEU A 1 108 ? -7.262 8.688 -16.627 1.00 96.44 108 LEU A O 1
ATOM 901 N N . ASN A 1 109 ? -8.079 6.656 -17.043 1.00 95.94 109 ASN A N 1
ATOM 902 C CA . ASN A 1 109 ? -9.405 7.164 -17.384 1.00 95.94 109 ASN A CA 1
ATOM 903 C C . ASN A 1 109 ? -10.121 7.644 -16.108 1.00 95.94 109 ASN A C 1
ATOM 905 O O . ASN A 1 109 ? -10.057 6.956 -15.091 1.00 95.94 109 ASN A O 1
ATOM 909 N N . ALA A 1 110 ? -10.869 8.750 -16.189 1.00 95.38 110 ALA A N 1
ATOM 910 C CA . ALA A 1 110 ? -11.627 9.316 -15.070 1.00 95.38 110 ALA A CA 1
ATOM 911 C C . ALA A 1 110 ? -12.515 8.293 -14.339 1.00 95.38 110 ALA A C 1
ATOM 913 O O . ALA A 1 110 ? -12.593 8.317 -13.116 1.00 95.38 110 ALA A O 1
ATOM 914 N N . LYS A 1 111 ? -13.094 7.319 -15.059 1.00 94.38 111 LYS A N 1
ATOM 915 C CA . LYS A 1 111 ? -13.892 6.224 -14.467 1.00 94.38 111 LYS A CA 1
ATOM 916 C C . LYS A 1 111 ? -13.113 5.303 -13.514 1.00 94.38 111 LYS A C 1
ATOM 918 O O . LYS A 1 111 ? -13.680 4.389 -12.931 1.00 94.38 111 LYS A O 1
ATOM 923 N N . HIS A 1 112 ? -11.792 5.442 -13.461 1.00 94.38 112 HIS A N 1
ATOM 924 C CA . HIS A 1 112 ? -10.895 4.661 -12.619 1.00 94.38 112 HIS A CA 1
ATOM 925 C C . HIS A 1 112 ? -10.304 5.484 -11.471 1.00 94.38 112 HIS A C 1
ATOM 927 O O . HIS A 1 112 ? -9.484 4.949 -10.729 1.00 94.38 112 HIS A O 1
ATOM 933 N N . HIS A 1 113 ? -10.680 6.758 -11.319 1.00 95.31 113 HIS A N 1
ATOM 934 C CA . HIS A 1 113 ? -10.093 7.622 -10.298 1.00 95.31 113 HIS A CA 1
ATOM 935 C C . HIS A 1 113 ? -10.419 7.164 -8.875 1.00 95.31 113 HIS A C 1
ATOM 937 O O . HIS A 1 113 ? -9.497 7.091 -8.070 1.00 95.31 113 HIS A O 1
ATOM 943 N N . ASP A 1 114 ? -11.660 6.769 -8.590 1.00 93.81 114 ASP A N 1
ATOM 944 C CA . ASP A 1 114 ? -12.060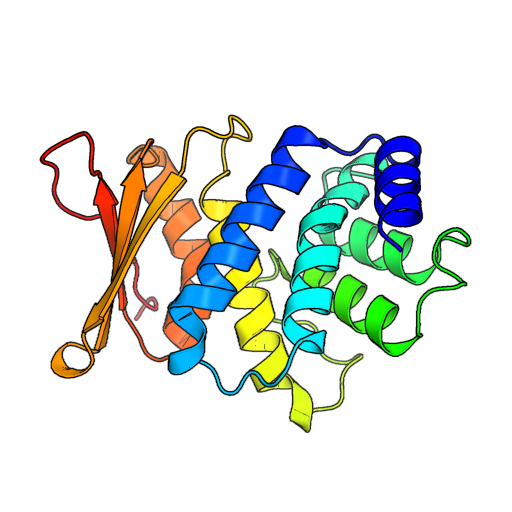 6.320 -7.245 1.00 93.81 114 ASP A CA 1
ATOM 945 C C . ASP A 1 114 ? -11.374 4.995 -6.872 1.00 93.81 114 ASP A C 1
ATOM 947 O O . ASP A 1 114 ? -10.770 4.855 -5.805 1.00 93.81 114 ASP A O 1
ATOM 951 N N . ARG A 1 115 ? -11.325 4.064 -7.835 1.00 94.62 115 ARG A N 1
ATOM 952 C CA . ARG A 1 115 ? -10.550 2.814 -7.759 1.00 94.62 115 ARG A CA 1
ATOM 953 C C . ARG A 1 115 ? -9.067 3.076 -7.478 1.00 94.62 115 ARG A C 1
ATOM 955 O O . ARG A 1 115 ? -8.486 2.470 -6.583 1.00 94.62 115 ARG A O 1
ATOM 962 N N . ALA A 1 116 ? -8.441 3.992 -8.217 1.00 96.19 116 ALA A N 1
ATOM 963 C CA . ALA A 1 116 ? -7.047 4.368 -7.990 1.00 96.19 116 ALA A CA 1
ATOM 964 C C . ALA A 1 116 ? -6.853 5.052 -6.631 1.00 96.19 116 ALA A C 1
ATOM 966 O O . ALA A 1 116 ? -5.868 4.772 -5.955 1.00 96.19 116 ALA A O 1
ATOM 967 N N . GLY A 1 117 ? -7.794 5.900 -6.211 1.00 96.38 117 GLY A N 1
ATOM 968 C CA . GLY A 1 117 ? -7.801 6.547 -4.901 1.00 96.38 117 GLY A CA 1
ATOM 969 C C . GLY A 1 117 ? -7.733 5.535 -3.762 1.00 96.38 117 GLY A C 1
ATOM 970 O O . GLY A 1 117 ? -6.864 5.665 -2.902 1.00 96.38 117 GLY A O 1
ATOM 971 N N . SER A 1 118 ? -8.559 4.486 -3.818 1.00 96.81 118 SER A N 1
ATOM 972 C CA . SER A 1 118 ? -8.560 3.400 -2.826 1.00 96.81 118 SER A CA 1
ATOM 973 C C . SER A 1 118 ? -7.227 2.638 -2.793 1.00 96.81 118 SER A C 1
ATOM 975 O O . SER A 1 118 ? -6.639 2.464 -1.729 1.00 96.81 118 SER A O 1
ATOM 977 N N . LEU A 1 119 ? -6.676 2.255 -3.950 1.00 97.69 119 LEU A N 1
ATOM 978 C CA . LEU A 1 119 ? -5.377 1.563 -4.008 1.00 97.69 119 LEU A CA 1
ATOM 979 C C . LEU A 1 119 ? -4.214 2.433 -3.510 1.00 97.69 119 LEU A C 1
ATOM 981 O O . LEU A 1 119 ? -3.304 1.946 -2.841 1.00 97.69 119 LEU A O 1
ATOM 985 N N . ILE A 1 120 ? -4.239 3.733 -3.812 1.00 98.25 120 ILE A N 1
ATOM 986 C CA . ILE A 1 120 ? -3.234 4.681 -3.322 1.00 98.25 120 ILE A CA 1
ATOM 987 C C . ILE A 1 120 ? -3.376 4.866 -1.809 1.00 98.25 120 ILE A C 1
ATOM 989 O O . ILE A 1 120 ? -2.360 4.963 -1.126 1.00 98.25 120 ILE A O 1
ATOM 993 N N . ALA A 1 121 ? -4.601 4.914 -1.278 1.00 97.25 121 ALA A N 1
ATOM 994 C CA . ALA A 1 121 ? -4.847 4.996 0.158 1.00 97.25 121 ALA A CA 1
ATOM 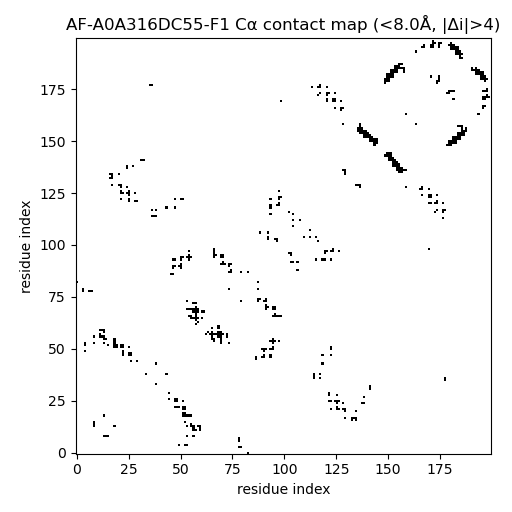995 C C . ALA A 1 121 ? -4.233 3.796 0.893 1.00 97.25 121 ALA A C 1
ATOM 997 O O . ALA A 1 121 ? -3.440 3.999 1.810 1.00 97.25 121 ALA A O 1
ATOM 998 N N . LEU A 1 122 ? -4.487 2.575 0.410 1.00 98.00 122 LEU A N 1
ATOM 999 C CA . LEU A 1 122 ? -3.913 1.342 0.959 1.00 98.00 122 LEU A CA 1
ATOM 1000 C C . LEU A 1 122 ? -2.378 1.358 0.947 1.00 98.00 122 LEU A C 1
ATOM 1002 O O . LEU A 1 122 ? -1.749 1.106 1.974 1.00 98.00 122 LEU A O 1
ATOM 1006 N N . LEU A 1 123 ? -1.762 1.724 -0.185 1.00 98.56 123 LEU A N 1
ATOM 1007 C CA . LEU A 1 123 ? -0.302 1.823 -0.287 1.00 98.56 123 LEU A CA 1
ATOM 1008 C C . LEU A 1 123 ? 0.272 2.868 0.683 1.00 98.56 123 LEU A C 1
ATOM 1010 O O . LEU A 1 123 ? 1.304 2.639 1.304 1.00 98.56 123 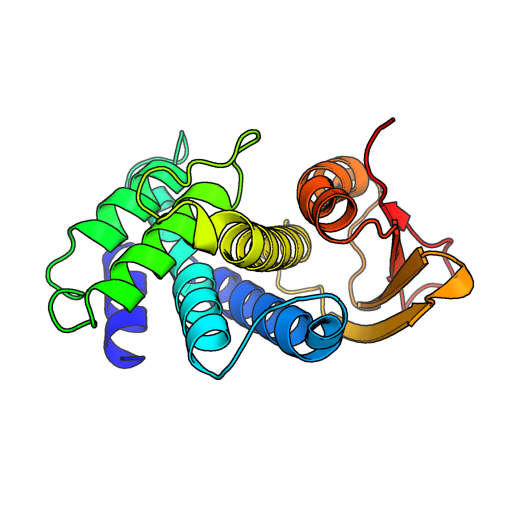LEU A O 1
ATOM 1014 N N . ARG A 1 124 ? -0.396 4.019 0.836 1.00 97.50 124 ARG A N 1
ATOM 1015 C CA . ARG A 1 124 ? 0.038 5.084 1.754 1.00 97.50 124 ARG A CA 1
ATOM 1016 C C . ARG A 1 124 ? -0.068 4.669 3.212 1.00 97.50 124 ARG A C 1
ATOM 1018 O O . ARG A 1 124 ? 0.805 5.046 3.985 1.00 97.50 124 ARG A O 1
ATOM 1025 N N . MET A 1 125 ? -1.121 3.942 3.575 1.00 96.88 125 MET A N 1
ATOM 1026 C CA . MET A 1 125 ? -1.281 3.392 4.918 1.00 96.88 125 MET A CA 1
ATOM 1027 C C . MET A 1 125 ? -0.165 2.392 5.218 1.00 96.88 125 MET A C 1
ATOM 1029 O O . MET A 1 125 ? 0.523 2.554 6.218 1.00 96.88 125 MET A O 1
ATOM 1033 N N . ALA A 1 126 ? 0.071 1.426 4.325 1.00 97.44 126 ALA A N 1
ATOM 1034 C CA . ALA A 1 126 ? 1.115 0.415 4.488 1.00 97.44 126 ALA A CA 1
ATOM 1035 C C . ALA A 1 126 ? 2.521 1.021 4.630 1.00 97.44 126 ALA A C 1
ATOM 1037 O O . ALA A 1 126 ? 3.249 0.681 5.555 1.00 97.44 126 ALA A O 1
ATOM 1038 N N . ASP A 1 127 ? 2.873 1.968 3.759 1.00 96.19 127 ASP A N 1
ATOM 1039 C CA . ASP A 1 127 ? 4.151 2.690 3.812 1.00 96.19 127 ASP A CA 1
ATOM 1040 C C . ASP A 1 127 ? 4.314 3.499 5.114 1.00 96.19 127 ASP A C 1
ATOM 1042 O O . ASP A 1 127 ? 5.397 3.602 5.677 1.00 96.19 127 ASP A O 1
ATOM 1046 N N . ALA A 1 128 ? 3.221 4.053 5.645 1.00 94.19 128 ALA A N 1
ATOM 1047 C CA . ALA A 1 128 ? 3.261 4.787 6.907 1.00 94.19 128 ALA A CA 1
ATOM 1048 C C . ALA A 1 128 ? 3.404 3.883 8.138 1.00 94.19 128 ALA A C 1
ATOM 1050 O O . ALA A 1 128 ? 3.922 4.339 9.157 1.00 94.19 128 ALA A O 1
ATOM 1051 N N . LEU A 1 129 ? 2.935 2.637 8.055 1.00 94.12 129 LEU A N 1
ATOM 1052 C CA . LEU A 1 129 ? 3.099 1.648 9.117 1.00 94.12 129 LEU A CA 1
ATOM 1053 C C . LEU A 1 129 ? 4.561 1.176 9.218 1.00 94.12 129 LEU A C 1
ATOM 1055 O O . LEU A 1 129 ? 5.038 1.010 10.331 1.00 94.12 129 LEU A O 1
ATOM 1059 N N . ASP A 1 130 ? 5.302 1.072 8.107 1.00 93.69 130 ASP A N 1
ATOM 1060 C CA . ASP A 1 130 ? 6.749 0.761 8.112 1.00 93.69 130 ASP A CA 1
ATOM 1061 C C . ASP A 1 130 ? 7.640 2.004 7.955 1.00 93.69 130 ASP A C 1
ATOM 1063 O O . ASP A 1 130 ? 8.659 1.989 7.262 1.00 93.69 130 ASP A O 1
ATOM 1067 N N . TYR A 1 131 ? 7.254 3.116 8.582 1.00 88.06 131 TYR A N 1
ATOM 1068 C CA . TYR A 1 131 ? 7.927 4.404 8.393 1.00 88.06 131 TYR A CA 1
ATOM 1069 C C . TYR A 1 131 ? 9.420 4.405 8.781 1.00 88.06 131 TYR A C 1
ATOM 1071 O O . TYR A 1 131 ? 10.213 5.125 8.172 1.00 88.06 131 TYR A O 1
ATOM 1079 N N . GLU A 1 132 ? 9.811 3.619 9.787 1.00 86.69 132 GLU A N 1
ATOM 1080 C CA . GLU A 1 132 ? 11.208 3.493 10.236 1.00 86.69 132 GLU A CA 1
ATOM 1081 C C . GLU A 1 132 ? 12.010 2.468 9.418 1.00 86.69 132 GLU A C 1
ATOM 1083 O O . GLU A 1 132 ? 13.222 2.345 9.593 1.00 86.69 132 GLU A O 1
ATOM 1088 N N . HIS A 1 133 ? 11.355 1.759 8.489 1.00 90.38 133 HIS A N 1
ATOM 1089 C CA . HIS A 1 133 ? 11.941 0.687 7.689 1.00 90.38 133 HIS A CA 1
ATOM 1090 C C . HIS A 1 133 ? 12.574 -0.410 8.569 1.00 90.38 133 HIS A C 1
ATOM 1092 O O . HIS A 1 133 ? 13.562 -1.02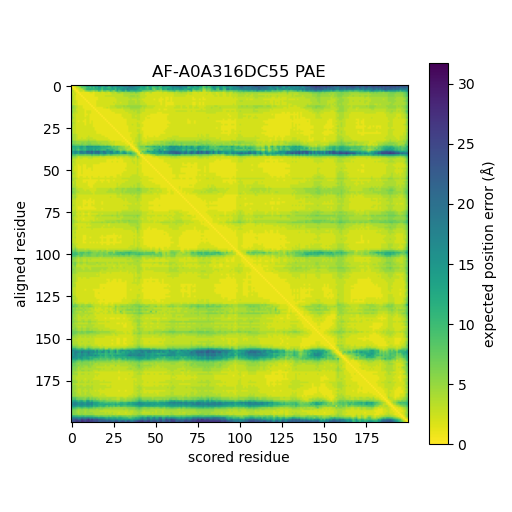9 8.155 1.00 90.38 133 HIS A O 1
ATOM 1098 N N . ASP A 1 134 ? 12.017 -0.666 9.756 1.00 91.44 134 ASP A N 1
ATOM 1099 C CA . ASP A 1 134 ? 12.491 -1.670 10.717 1.00 91.44 134 ASP A CA 1
ATOM 1100 C C . ASP A 1 134 ? 11.604 -2.923 10.783 1.00 91.44 134 ASP A C 1
ATOM 1102 O O . ASP A 1 134 ? 11.949 -3.880 11.478 1.00 91.44 134 ASP A O 1
ATOM 1106 N N . GLN A 1 135 ? 10.495 -2.938 10.029 1.00 94.56 135 GLN A N 1
ATOM 1107 C CA . GLN A 1 135 ? 9.554 -4.053 9.936 1.00 94.56 135 GLN A CA 1
ATOM 1108 C C . GLN A 1 135 ? 8.953 -4.459 11.293 1.00 94.56 135 GLN A C 1
ATOM 1110 O O . GLN A 1 135 ? 8.588 -5.620 11.501 1.00 94.56 135 GLN A O 1
ATOM 1115 N N . SER A 1 136 ? 8.869 -3.510 12.230 1.00 91.44 136 SER A N 1
ATOM 1116 C CA . SER A 1 136 ? 8.351 -3.751 13.580 1.00 91.44 136 SER A CA 1
ATOM 1117 C C . SER A 1 136 ? 6.828 -3.870 13.633 1.00 91.44 136 SER A C 1
ATOM 1119 O O . SER A 1 136 ? 6.301 -4.584 14.488 1.00 91.44 136 SER A O 1
ATOM 1121 N N . VAL A 1 137 ? 6.113 -3.205 12.722 1.00 92.62 137 VAL A N 1
ATOM 1122 C CA . VAL A 1 137 ? 4.650 -3.152 12.753 1.00 92.62 137 VAL A CA 1
ATOM 1123 C C . VAL A 1 137 ? 4.027 -4.385 12.110 1.00 92.62 137 VAL A C 1
ATOM 1125 O O . VAL A 1 137 ? 4.294 -4.712 10.960 1.00 92.62 137 VAL A O 1
ATOM 1128 N N . GLN A 1 138 ? 3.108 -5.043 12.813 1.00 94.69 138 GLN A N 1
ATOM 1129 C CA . GLN A 1 138 ? 2.306 -6.136 12.250 1.00 94.69 138 GLN A CA 1
ATOM 1130 C C . GLN A 1 138 ? 0.824 -5.882 12.479 1.00 94.69 138 GLN A C 1
ATOM 1132 O O . GLN A 1 138 ? 0.434 -5.462 13.564 1.00 94.69 138 GLN A O 1
ATOM 1137 N N . ILE A 1 139 ? -0.008 -6.138 11.467 1.00 96.06 139 ILE A N 1
ATOM 1138 C CA . ILE A 1 139 ? -1.467 -6.045 11.587 1.00 96.06 139 ILE A CA 1
ATOM 1139 C C . ILE A 1 139 ? -1.999 -7.368 12.136 1.00 96.06 139 ILE A C 1
ATOM 1141 O O . ILE A 1 139 ? -2.004 -8.388 11.443 1.00 96.06 139 ILE A O 1
ATOM 1145 N N . GLU A 1 140 ? -2.511 -7.327 13.360 1.00 96.12 140 GLU A N 1
ATOM 1146 C CA . GLU A 1 140 ? -3.155 -8.471 14.002 1.00 96.12 140 GLU A CA 1
ATOM 1147 C C . GLU A 1 140 ? -4.600 -8.605 13.540 1.00 96.12 140 GLU A C 1
ATOM 1149 O O . GLU A 1 140 ? -5.042 -9.662 13.081 1.00 96.12 140 GLU A O 1
ATOM 1154 N N . ARG A 1 141 ? -5.344 -7.500 13.626 1.00 96.12 141 ARG A N 1
ATOM 1155 C CA . ARG A 1 141 ? -6.789 -7.489 13.410 1.00 96.12 141 ARG A CA 1
ATOM 1156 C C . ARG A 1 141 ? -7.253 -6.139 12.888 1.00 96.12 141 ARG A C 1
ATOM 1158 O O . ARG A 1 141 ? -6.752 -5.102 13.319 1.00 96.12 141 ARG A O 1
ATOM 1165 N N . ILE A 1 142 ? -8.245 -6.176 12.009 1.00 97.44 142 ILE A N 1
ATOM 1166 C CA . ILE A 1 142 ? -8.946 -5.004 11.497 1.00 97.44 142 ILE A CA 1
ATOM 1167 C C . ILE A 1 142 ? -10.437 -5.197 11.753 1.00 97.44 142 ILE A C 1
ATOM 1169 O O . ILE A 1 142 ? -10.970 -6.275 11.497 1.00 97.44 142 ILE A O 1
ATOM 1173 N N . GLU A 1 143 ? -11.097 -4.172 12.283 1.00 97.06 143 GLU A N 1
ATOM 1174 C CA . GLU A 1 143 ? -12.541 -4.175 12.530 1.00 97.06 143 GLU A CA 1
ATOM 1175 C C . GLU A 1 143 ? -13.170 -2.924 11.926 1.00 97.06 143 GLU A C 1
ATOM 1177 O O . GLU A 1 143 ? -12.633 -1.826 12.075 1.00 97.06 143 GLU A O 1
ATOM 1182 N N . ILE A 1 144 ? -14.304 -3.089 11.248 1.00 97.19 144 ILE A N 1
ATOM 1183 C CA . ILE A 1 144 ? -15.072 -1.983 10.672 1.00 97.19 144 ILE A CA 1
ATOM 1184 C C . ILE A 1 144 ? -16.327 -1.785 11.520 1.00 97.19 144 ILE A C 1
ATOM 1186 O O . ILE A 1 144 ? -17.167 -2.681 11.626 1.00 97.19 144 ILE A O 1
ATOM 1190 N N . GLU A 1 145 ? -16.464 -0.599 12.102 1.00 96.81 145 GLU A N 1
ATOM 1191 C CA . GLU A 1 145 ? -17.625 -0.164 12.870 1.00 96.81 145 GLU A CA 1
ATOM 1192 C C . GLU A 1 145 ? -18.426 0.860 12.058 1.00 96.81 145 GLU A C 1
ATOM 1194 O O . GLU A 1 145 ? -18.170 2.065 12.076 1.00 96.81 145 GLU A O 1
ATOM 1199 N N . TRP A 1 146 ? -19.417 0.360 11.318 1.00 94.50 146 TRP A N 1
ATOM 1200 C CA . TRP A 1 146 ? -20.206 1.155 10.373 1.00 94.50 146 TRP A CA 1
ATOM 1201 C C . TRP A 1 146 ? -21.027 2.265 11.032 1.00 94.50 146 TRP A C 1
ATOM 1203 O O . TRP A 1 146 ? -21.120 3.357 10.480 1.00 94.50 146 TRP A O 1
ATOM 1213 N N . GLU A 1 147 ? -21.612 2.006 12.205 1.00 95.38 147 GLU A N 1
ATOM 1214 C CA . GLU A 1 147 ? -22.453 2.987 12.908 1.00 95.38 147 GLU A CA 1
ATOM 1215 C C . GLU A 1 147 ? -21.651 4.214 13.358 1.00 95.38 147 GLU A C 1
ATOM 1217 O O . GLU A 1 147 ? -22.152 5.336 13.293 1.00 95.38 147 GLU A O 1
ATOM 1222 N N . ALA A 1 148 ? -20.398 4.005 13.769 1.00 95.50 148 ALA A N 1
ATOM 1223 C CA . ALA A 1 148 ? -19.488 5.064 14.190 1.00 95.50 148 ALA A CA 1
ATOM 1224 C C . ALA A 1 148 ? -18.651 5.647 13.036 1.00 95.50 148 ALA A C 1
ATOM 1226 O O . ALA A 1 148 ? -17.926 6.617 13.253 1.00 95.50 148 ALA A O 1
ATOM 1227 N N . GLN A 1 149 ? -18.735 5.064 11.833 1.00 96.62 149 GLN A N 1
ATOM 1228 C CA . GLN A 1 149 ? -17.843 5.334 10.699 1.00 96.62 149 GLN A CA 1
ATOM 1229 C C . GLN A 1 149 ? -16.359 5.204 11.084 1.00 96.62 149 GLN A C 1
ATOM 1231 O O . GLN A 1 149 ? -15.539 6.089 10.819 1.00 96.62 149 GLN A O 1
ATOM 1236 N N . GLN A 1 150 ? -16.015 4.106 11.760 1.00 97.31 150 GLN A N 1
ATOM 1237 C CA . GLN A 1 150 ? -14.679 3.869 12.304 1.00 97.31 150 GLN A CA 1
ATOM 1238 C C . GLN A 1 150 ? -14.072 2.560 11.804 1.00 97.31 150 GLN A C 1
ATOM 1240 O O . GLN A 1 150 ? -14.750 1.552 11.629 1.00 97.31 150 GLN A O 1
ATOM 1245 N N . VAL A 1 151 ? -12.756 2.571 11.611 1.00 97.94 151 VAL A N 1
ATOM 1246 C CA . VAL A 1 151 ? -11.947 1.395 11.293 1.00 97.94 151 VAL A CA 1
ATOM 1247 C C . VAL A 1 151 ? -10.875 1.249 12.363 1.00 97.94 151 VAL A C 1
ATOM 1249 O O . VAL A 1 151 ? -10.051 2.141 12.564 1.00 97.94 151 VAL A O 1
ATOM 1252 N N . HIS A 1 152 ? -10.875 0.116 13.053 1.00 97.00 152 HIS A N 1
ATOM 1253 C CA . HIS A 1 152 ? -9.974 -0.182 14.159 1.00 97.00 152 HIS A CA 1
ATOM 1254 C C . HIS A 1 152 ? -8.863 -1.104 13.666 1.00 97.00 152 HIS A C 1
ATOM 1256 O O . HIS A 1 152 ? -9.125 -2.246 13.298 1.00 97.00 152 HIS A O 1
ATOM 1262 N N . LEU A 1 153 ? -7.621 -0.617 13.656 1.00 96.50 153 LEU A N 1
ATOM 1263 C CA . LEU A 1 153 ? -6.438 -1.402 13.302 1.00 96.50 153 LEU A CA 1
ATOM 1264 C C . LEU A 1 153 ? -5.703 -1.753 14.587 1.00 96.50 153 LEU A C 1
ATOM 1266 O O . LEU A 1 153 ? -5.173 -0.878 15.268 1.00 96.50 153 LEU A O 1
ATOM 1270 N N . HIS A 1 154 ? -5.653 -3.039 14.902 1.00 95.31 154 HIS A N 1
ATOM 1271 C CA . HIS A 1 154 ? -4.879 -3.572 16.011 1.00 95.31 154 HIS A CA 1
ATOM 1272 C C . HIS A 1 154 ? -3.524 -4.021 15.490 1.00 95.31 154 HIS A C 1
ATOM 1274 O O . HIS A 1 154 ? -3.453 -4.924 14.650 1.00 95.31 154 HIS A O 1
ATOM 1280 N N . VAL A 1 155 ? -2.464 -3.383 15.980 1.00 94.12 155 VAL A N 1
ATOM 1281 C CA . VAL A 1 155 ? -1.102 -3.615 15.507 1.00 94.12 155 VAL A CA 1
ATOM 1282 C C . VAL A 1 155 ? -0.128 -3.914 16.645 1.00 94.12 155 VAL A C 1
ATOM 1284 O O . VAL A 1 155 ? -0.271 -3.402 17.758 1.00 94.12 155 VAL A O 1
ATOM 1287 N N . GLN A 1 156 ? 0.875 -4.738 16.351 1.00 92.56 156 GLN A N 1
ATOM 1288 C CA . GLN A 1 156 ? 2.120 -4.821 17.125 1.00 92.56 156 GLN A CA 1
ATOM 1289 C C . GLN A 1 156 ? 3.074 -3.703 16.692 1.00 92.56 156 GLN A C 1
ATOM 1291 O O . GLN A 1 156 ? 2.927 -3.176 15.588 1.00 92.56 156 GLN A O 1
ATOM 1296 N N . GLY A 1 157 ? 4.036 -3.334 17.541 1.00 86.69 157 GLY A N 1
ATOM 1297 C CA . GLY A 1 157 ? 5.093 -2.384 17.188 1.00 86.69 157 GLY A CA 1
ATOM 1298 C C . GLY A 1 157 ? 4.598 -0.958 16.942 1.00 86.69 157 GLY A C 1
ATOM 1299 O O . GLY A 1 157 ? 5.180 -0.251 16.127 1.00 86.69 157 GLY A O 1
ATOM 1300 N N . LEU A 1 158 ? 3.502 -0.542 17.600 1.00 76.69 158 LEU A N 1
ATOM 1301 C CA . LEU A 1 158 ? 2.819 0.731 17.334 1.00 76.69 158 LEU A CA 1
ATOM 1302 C C . LEU A 1 158 ? 3.824 1.898 17.206 1.00 76.69 158 LEU A C 1
ATOM 1304 O O . LEU A 1 158 ? 4.613 2.122 18.132 1.00 76.69 158 LEU A O 1
ATOM 1308 N N . PRO A 1 159 ? 3.770 2.685 16.114 1.00 68.19 159 PRO A N 1
ATOM 1309 C CA . PRO A 1 159 ? 4.671 3.814 15.941 1.00 68.19 159 PRO A CA 1
ATOM 1310 C C . PRO A 1 159 ? 4.572 4.802 17.109 1.00 68.19 159 PRO A C 1
ATOM 1312 O O . PRO A 1 159 ? 3.498 5.048 17.663 1.00 68.19 159 PRO A O 1
ATOM 1315 N N . THR A 1 160 ? 5.711 5.375 17.496 1.00 69.25 160 THR A N 1
ATOM 1316 C CA . THR A 1 160 ? 5.794 6.316 18.619 1.00 69.25 160 THR A CA 1
ATOM 1317 C C . THR A 1 160 ? 4.987 7.593 18.350 1.00 69.25 160 THR A C 1
ATOM 1319 O O . THR A 1 160 ? 4.658 7.924 17.211 1.00 69.25 160 THR A O 1
ATOM 1322 N N . ALA A 1 161 ? 4.707 8.372 19.402 1.00 67.69 161 ALA A N 1
ATOM 1323 C CA . ALA A 1 161 ? 3.976 9.639 19.287 1.00 67.69 161 ALA A CA 1
ATOM 1324 C C . ALA A 1 161 ? 4.625 10.651 18.314 1.00 67.69 161 ALA A C 1
ATOM 1326 O O . ALA A 1 161 ? 3.931 11.502 17.761 1.00 67.69 161 ALA A O 1
ATOM 1327 N N . GLU A 1 162 ? 5.937 10.548 18.074 1.00 68.62 162 GLU A N 1
ATOM 1328 C CA . GLU A 1 162 ? 6.673 11.367 17.100 1.00 68.62 162 GLU A CA 1
ATOM 1329 C C . GLU A 1 162 ? 6.239 11.081 15.649 1.00 68.62 162 GLU A C 1
ATOM 1331 O O . GLU A 1 162 ? 6.335 11.944 14.775 1.00 68.62 162 GLU A O 1
ATOM 1336 N N . HIS A 1 163 ? 5.699 9.890 15.382 1.00 77.75 163 HIS A N 1
ATOM 1337 C CA . HIS A 1 163 ? 5.282 9.456 14.048 1.00 77.75 163 HIS A CA 1
ATOM 1338 C C . HIS A 1 163 ? 3.802 9.718 13.763 1.00 77.75 163 HIS A C 1
ATOM 1340 O O . HIS A 1 163 ? 3.377 9.619 12.610 1.00 77.75 163 HIS A O 1
ATOM 1346 N N . THR A 1 164 ? 3.028 10.138 14.768 1.00 80.94 164 THR A N 1
ATOM 1347 C CA . THR A 1 164 ? 1.587 10.396 14.643 1.00 80.94 164 THR A CA 1
ATOM 1348 C C . THR A 1 164 ? 1.261 11.425 13.561 1.00 80.94 164 THR A C 1
ATOM 1350 O O . THR A 1 164 ? 0.338 11.206 12.783 1.00 80.94 164 THR A O 1
ATOM 1353 N N . GLU A 1 165 ? 2.029 12.513 13.428 1.00 84.19 165 GLU A N 1
ATOM 1354 C CA . GLU A 1 165 ? 1.790 13.517 12.372 1.00 84.19 165 GLU A CA 1
ATOM 1355 C C . GLU A 1 165 ? 1.984 12.921 10.965 1.00 84.19 165 GLU A C 1
ATOM 1357 O O . GLU A 1 165 ? 1.227 13.208 10.032 1.00 84.19 165 GLU A O 1
ATOM 1362 N N . ARG A 1 166 ? 2.982 12.045 10.803 1.00 85.12 166 ARG A N 1
ATOM 1363 C CA . ARG A 1 166 ? 3.270 11.383 9.524 1.00 85.12 166 ARG A CA 1
ATOM 1364 C C . ARG A 1 166 ? 2.209 10.344 9.182 1.00 85.12 166 ARG A C 1
ATOM 1366 O O . ARG A 1 166 ? 1.735 10.341 8.044 1.00 85.12 166 ARG A O 1
ATOM 1373 N N . LEU A 1 167 ? 1.806 9.530 10.161 1.00 89.62 167 LEU A N 1
ATOM 1374 C CA . LEU A 1 167 ? 0.671 8.611 10.046 1.00 89.62 167 LEU A CA 1
ATOM 1375 C C . LEU A 1 167 ? -0.586 9.375 9.625 1.00 89.62 167 LEU A C 1
ATOM 1377 O O . LEU A 1 167 ? -1.196 9.047 8.610 1.00 89.62 167 LEU A O 1
ATOM 1381 N N . GLN A 1 168 ? -0.903 10.465 10.323 1.00 90.44 168 GLN A N 1
ATOM 1382 C CA . GLN A 1 168 ? -2.051 11.321 10.036 1.00 90.44 168 GLN A CA 1
ATOM 1383 C C . GLN A 1 168 ? -2.030 11.854 8.597 1.00 90.44 168 GLN A C 1
ATOM 1385 O O . GLN A 1 168 ? -3.032 11.758 7.886 1.00 90.44 168 GLN A O 1
ATOM 1390 N N . GLY A 1 169 ? -0.887 12.353 8.118 1.00 90.88 169 GLY A N 1
ATOM 1391 C CA . GLY A 1 169 ? -0.751 12.833 6.738 1.00 90.88 169 GLY A CA 1
ATOM 1392 C C . GLY A 1 169 ? -0.834 11.733 5.667 1.00 90.88 169 GLY A C 1
ATOM 1393 O O . GLY A 1 169 ? -1.141 12.015 4.503 1.00 90.88 169 GLY A O 1
ATOM 1394 N N . LYS A 1 170 ? -0.549 10.477 6.020 1.00 92.44 170 LYS A N 1
ATOM 1395 C CA . LYS A 1 170 ? -0.613 9.330 5.102 1.00 92.44 170 LYS A CA 1
ATOM 1396 C C . LYS A 1 170 ? -2.000 8.690 5.068 1.00 92.44 170 LYS A C 1
ATOM 1398 O O . LYS A 1 170 ? -2.470 8.376 3.976 1.00 92.44 170 LYS A O 1
ATOM 1403 N N . PHE A 1 171 ? -2.668 8.601 6.215 1.00 94.81 171 PHE A N 1
ATOM 1404 C CA . PHE A 1 171 ? -4.025 8.072 6.359 1.00 94.81 171 PHE A CA 1
ATOM 1405 C C . PHE A 1 171 ? -5.107 9.060 5.910 1.00 94.81 171 PHE A C 1
ATOM 1407 O O . PHE A 1 171 ? -6.200 8.631 5.566 1.00 94.81 171 PHE A O 1
ATOM 1414 N N . GLN A 1 172 ? -4.810 10.362 5.813 1.00 94.31 172 GLN A N 1
ATOM 1415 C CA . GLN A 1 172 ? -5.787 11.376 5.391 1.00 94.31 172 GLN A CA 1
ATOM 1416 C C . GLN A 1 172 ? -6.519 11.021 4.085 1.00 94.31 172 GLN A C 1
ATOM 1418 O O . GLN A 1 172 ? -7.710 11.298 3.956 1.00 94.31 172 GLN A O 1
ATOM 1423 N N . LEU A 1 173 ? -5.825 10.409 3.116 1.00 94.75 173 LEU A N 1
ATOM 1424 C CA . LEU A 1 173 ? -6.464 9.980 1.872 1.00 94.75 173 LEU A CA 1
ATOM 1425 C C . LEU A 1 173 ? -7.476 8.853 2.114 1.00 94.75 173 LEU A C 1
ATOM 1427 O O . LEU A 1 173 ? -8.558 8.911 1.549 1.00 94.75 173 LEU A O 1
ATOM 1431 N N . ALA A 1 174 ? -7.139 7.871 2.952 1.00 95.75 174 ALA A N 1
ATOM 1432 C CA . ALA A 1 174 ? -8.039 6.783 3.325 1.00 95.75 174 ALA A CA 1
ATOM 1433 C C . ALA A 1 174 ? -9.292 7.318 4.023 1.00 95.75 174 ALA A C 1
ATOM 1435 O O . ALA A 1 174 ? -10.403 6.988 3.617 1.00 95.75 174 ALA A O 1
ATOM 1436 N N . CYS A 1 175 ? -9.114 8.225 4.992 1.00 95.62 175 CYS A N 1
ATOM 1437 C CA . CYS A 1 175 ? -10.241 8.855 5.673 1.00 95.62 175 CYS A CA 1
ATOM 1438 C C . CYS A 1 175 ? -11.173 9.578 4.697 1.00 95.62 175 CYS A C 1
ATOM 1440 O O . CYS A 1 175 ? -12.386 9.486 4.816 1.00 95.62 175 CYS A O 1
ATOM 1442 N N . HIS A 1 176 ? -10.605 10.289 3.720 1.00 94.19 176 HIS A N 1
ATOM 1443 C CA . HIS A 1 176 ? -11.384 11.040 2.740 1.00 94.19 176 HIS A CA 1
ATOM 1444 C C . HIS A 1 176 ? -12.077 10.150 1.701 1.00 94.19 176 HIS A C 1
ATOM 1446 O O . HIS A 1 176 ? -13.219 10.416 1.350 1.00 94.19 176 HIS A O 1
ATOM 1452 N N . VAL A 1 177 ? -11.388 9.127 1.185 1.00 94.00 177 VAL A N 1
ATOM 1453 C CA . VAL A 1 177 ? -11.925 8.252 0.128 1.00 94.00 177 VAL A CA 1
ATOM 1454 C C . VAL A 1 177 ? -13.051 7.369 0.659 1.00 94.00 177 VAL A C 1
ATOM 1456 O O . VAL A 1 177 ? -14.004 7.124 -0.073 1.00 94.00 177 VAL A O 1
ATOM 1459 N N . TRP A 1 178 ? -12.952 6.909 1.907 1.00 95.44 178 TRP A N 1
ATOM 1460 C CA . TRP A 1 178 ? -13.935 5.993 2.490 1.00 95.44 178 TRP A CA 1
ATOM 1461 C C . TRP A 1 178 ? -14.910 6.654 3.463 1.00 95.44 178 TRP A C 1
ATOM 1463 O O . TRP A 1 178 ? -15.804 5.972 3.944 1.00 95.44 178 TRP A O 1
ATOM 1473 N N . ASP A 1 179 ? -14.757 7.952 3.741 1.00 95.31 179 ASP A N 1
ATOM 1474 C CA . ASP A 1 179 ? -15.547 8.677 4.748 1.00 95.31 179 ASP A CA 1
ATOM 1475 C C . ASP A 1 179 ? -15.548 7.959 6.114 1.00 95.31 179 ASP A C 1
ATOM 1477 O O . ASP A 1 179 ? -16.580 7.747 6.747 1.00 95.31 179 ASP A O 1
ATOM 1481 N N . MET A 1 180 ? -14.354 7.527 6.536 1.00 96.44 180 MET A N 1
ATOM 1482 C CA . MET A 1 180 ? -14.123 6.750 7.757 1.00 96.44 180 MET A CA 1
ATOM 1483 C C . MET A 1 180 ? -13.013 7.375 8.605 1.00 96.44 180 MET A C 1
ATOM 1485 O O . MET A 1 180 ? -12.024 7.912 8.098 1.00 96.44 180 MET A O 1
ATOM 1489 N N . GLN A 1 181 ? -13.120 7.246 9.921 1.00 96.81 181 GLN A N 1
ATOM 1490 C CA . GLN A 1 181 ? -12.023 7.512 10.848 1.00 96.81 181 GLN A CA 1
ATOM 1491 C C . GLN A 1 181 ? -11.232 6.230 11.102 1.00 96.81 181 GLN A C 1
ATOM 1493 O O . GLN A 1 181 ? -11.792 5.142 11.153 1.00 96.81 181 GLN A O 1
ATOM 1498 N N . PHE A 1 182 ? -9.924 6.353 11.290 1.00 96.62 182 PHE A N 1
ATOM 1499 C CA . PHE A 1 182 ? -9.041 5.225 11.565 1.00 96.62 182 PHE A CA 1
ATOM 1500 C C . PHE A 1 182 ? -8.514 5.325 12.995 1.00 96.62 182 PHE A C 1
ATOM 1502 O O . PHE A 1 182 ? -7.990 6.362 13.394 1.00 96.62 182 PHE A O 1
ATOM 1509 N N . LEU A 1 183 ? -8.638 4.251 13.770 1.00 95.12 183 LEU A N 1
ATOM 1510 C CA . LEU A 1 183 ? -8.110 4.149 15.125 1.00 95.12 183 LEU A CA 1
ATOM 1511 C C . LEU A 1 183 ? -7.027 3.076 15.161 1.00 95.12 183 LEU A C 1
ATOM 1513 O O . LEU A 1 183 ? -7.296 1.906 14.899 1.00 95.12 183 LEU A O 1
ATOM 1517 N N . LEU A 1 184 ? -5.805 3.476 15.498 1.00 94.00 184 LEU A N 1
ATOM 1518 C CA . LEU A 1 184 ? -4.660 2.579 15.631 1.00 94.00 184 LEU A CA 1
ATOM 1519 C C . LEU A 1 184 ? -4.475 2.168 17.097 1.00 94.00 184 LEU A C 1
ATOM 1521 O O . LEU A 1 184 ? -4.179 3.008 17.947 1.00 94.00 184 LEU A O 1
ATOM 1525 N N . HIS A 1 185 ? -4.631 0.878 17.385 1.00 93.12 185 HIS A N 1
ATOM 1526 C CA . HIS A 1 185 ? -4.520 0.277 18.716 1.00 93.12 185 HIS A CA 1
ATOM 1527 C C . HIS A 1 185 ? -3.223 -0.527 18.825 1.00 93.12 185 HIS A C 1
ATOM 1529 O O . HIS A 1 185 ? -2.927 -1.326 17.939 1.00 93.12 185 HIS A O 1
ATOM 1535 N N . SER A 1 186 ? -2.484 -0.372 19.927 1.00 91.12 186 SER A N 1
ATOM 1536 C CA . SER A 1 186 ? -1.392 -1.296 20.267 1.00 91.12 186 SER A CA 1
ATOM 1537 C C . SER A 1 186 ? -1.966 -2.562 20.903 1.00 91.12 186 SER A C 1
ATOM 1539 O O . SER A 1 186 ? -2.816 -2.470 21.789 1.00 91.12 186 SER A O 1
ATOM 1541 N N . VAL A 1 187 ? -1.503 -3.739 20.477 1.00 90.69 187 VAL A N 1
ATOM 1542 C CA . VAL A 1 187 ? -1.838 -5.011 21.151 1.00 90.69 187 VAL A CA 1
ATOM 1543 C C . VAL A 1 187 ? -0.894 -5.338 22.310 1.00 90.69 187 VAL A C 1
ATOM 1545 O O . VAL A 1 187 ? -1.222 -6.165 23.158 1.00 90.69 187 VAL A O 1
ATOM 1548 N N . GLU A 1 188 ? 0.272 -4.695 22.361 1.00 86.81 188 GLU A N 1
ATOM 1549 C CA . GLU A 1 188 ? 1.316 -4.957 23.359 1.00 86.81 188 GLU A CA 1
ATOM 1550 C C . GLU A 1 188 ? 1.177 -4.049 24.583 1.00 86.81 188 GLU A C 1
ATOM 1552 O O . GLU A 1 188 ? 1.559 -4.408 25.697 1.00 86.81 188 GLU A O 1
ATOM 1557 N N . GLU A 1 189 ? 0.617 -2.857 24.384 1.00 79.62 189 GLU A N 1
ATOM 1558 C CA . GLU A 1 189 ? 0.574 -1.813 25.393 1.00 79.62 189 GLU A CA 1
ATOM 1559 C C . GLU A 1 189 ? -0.848 -1.299 25.575 1.00 79.62 189 GLU A C 1
ATOM 1561 O O . GLU A 1 189 ? -1.520 -0.914 24.620 1.00 79.62 189 GLU A O 1
ATOM 1566 N N . ASN A 1 190 ? -1.288 -1.201 26.829 1.00 78.12 190 ASN A N 1
ATOM 1567 C CA . ASN A 1 190 ? -2.582 -0.612 27.156 1.00 78.12 190 ASN A CA 1
ATOM 1568 C C . ASN A 1 190 ? -2.499 0.926 27.104 1.00 78.12 190 ASN A C 1
ATOM 1570 O O . ASN A 1 190 ? -2.396 1.598 28.134 1.00 78.12 190 ASN A O 1
ATOM 1574 N N . ARG A 1 191 ? -2.462 1.473 25.887 1.00 82.00 191 ARG A N 1
ATOM 1575 C CA . ARG A 1 191 ? -2.422 2.911 25.585 1.00 82.00 191 ARG A CA 1
ATOM 1576 C C . ARG A 1 191 ? -3.689 3.329 24.839 1.00 82.00 191 ARG A C 1
ATOM 1578 O O . ARG A 1 191 ? -4.349 2.507 24.212 1.00 82.00 191 ARG A O 1
ATOM 1585 N N . GLN A 1 192 ? -4.023 4.619 24.906 1.00 86.06 192 GLN A N 1
ATOM 1586 C CA . GLN A 1 192 ? -5.122 5.178 24.111 1.00 86.06 192 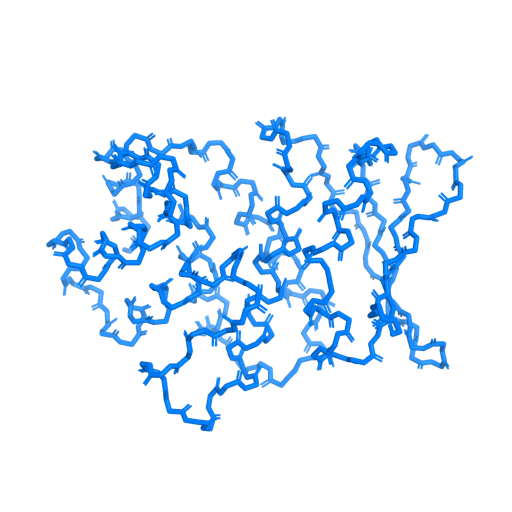GLN A CA 1
ATOM 1587 C C . GLN A 1 192 ? -4.821 5.030 22.612 1.00 86.06 192 GLN A C 1
ATOM 1589 O O . GLN A 1 192 ? -3.666 5.233 22.221 1.00 86.06 192 GLN A O 1
ATOM 1594 N N . PRO A 1 193 ? -5.824 4.698 21.779 1.00 90.19 193 PRO A N 1
ATOM 1595 C CA . PRO A 1 193 ? -5.613 4.551 20.351 1.00 90.19 193 PRO A CA 1
ATOM 1596 C C . PRO A 1 193 ? -5.249 5.882 19.698 1.00 90.19 193 PRO A C 1
ATOM 1598 O O . PRO A 1 193 ? -5.705 6.954 20.105 1.00 90.19 193 PRO A O 1
ATOM 1601 N N . ILE A 1 194 ? -4.447 5.800 18.641 1.00 91.12 194 ILE A N 1
ATOM 1602 C CA . ILE A 1 194 ? -4.133 6.947 17.796 1.00 91.12 194 ILE A CA 1
ATOM 1603 C C . ILE A 1 194 ? -5.314 7.166 16.852 1.00 91.12 194 ILE A C 1
ATOM 1605 O O . ILE A 1 194 ? -5.581 6.331 15.990 1.00 91.12 194 ILE A O 1
ATOM 1609 N N . LEU A 1 195 ? -6.012 8.291 17.012 1.00 92.69 195 LEU A N 1
ATOM 1610 C CA . LEU A 1 195 ? -7.082 8.703 16.108 1.00 92.69 195 LEU A CA 1
ATOM 1611 C C . LEU A 1 195 ? -6.494 9.377 14.863 1.00 92.69 195 LEU A C 1
ATOM 1613 O O . LEU A 1 195 ? -5.754 10.353 14.967 1.00 92.69 195 LEU A O 1
ATOM 1617 N N . LEU A 1 196 ? -6.882 8.876 13.696 1.00 92.75 196 LEU A N 1
ATOM 1618 C CA . LEU A 1 196 ? -6.510 9.368 12.378 1.00 92.75 196 LEU A CA 1
ATOM 1619 C C . LEU A 1 196 ? -7.796 9.739 11.632 1.00 92.75 196 LEU A C 1
ATOM 1621 O O . LEU A 1 196 ? -8.643 8.890 11.362 1.00 92.75 196 LEU A O 1
ATOM 1625 N N . SER A 1 197 ? -7.969 11.021 11.322 1.00 89.75 197 SER A N 1
ATOM 1626 C CA . SER A 1 197 ? -9.198 11.537 10.695 1.00 89.75 197 SER A CA 1
ATOM 1627 C C . SER A 1 197 ? -8.898 12.414 9.482 1.00 89.75 197 SER A C 1
ATOM 1629 O O . SER A 1 197 ? -7.772 12.877 9.296 1.00 89.75 197 SER A O 1
ATOM 1631 N N . SER A 1 198 ? -9.889 12.674 8.630 1.00 80.44 198 SER A N 1
ATOM 1632 C CA . SER A 1 198 ? -9.766 13.757 7.655 1.00 80.44 198 SER A CA 1
ATOM 1633 C C . SER A 1 198 ? -9.629 15.074 8.421 1.00 80.44 198 SER A C 1
ATOM 1635 O O . SER A 1 198 ? -10.501 15.402 9.222 1.00 80.44 198 SER A O 1
ATOM 1637 N N . SER A 1 199 ? -8.545 15.824 8.207 1.00 68.88 199 SER A N 1
ATOM 1638 C CA . SER A 1 199 ? -8.423 17.171 8.775 1.00 68.88 199 SER A CA 1
ATOM 1639 C C . SER A 1 199 ? -9.657 17.997 8.387 1.00 68.88 199 SER A C 1
ATOM 1641 O O . SER A 1 199 ? -9.977 18.050 7.199 1.00 68.88 199 SER A O 1
ATOM 1643 N N . THR A 1 200 ? -10.337 18.589 9.376 1.00 46.62 200 THR A N 1
ATOM 1644 C CA . THR A 1 200 ? -11.382 19.615 9.178 1.00 46.62 200 THR A CA 1
ATOM 1645 C C . THR A 1 200 ? -10.893 20.771 8.325 1.00 46.62 200 THR A C 1
ATOM 1647 O O . THR A 1 200 ? -9.717 21.167 8.514 1.00 46.62 200 THR A O 1
#

Solvent-accessible surface area (backbone atoms only — not comparable to full-atom values): 10744 Å² total; per-residue (Å²): 111,70,73,43,53,53,51,49,36,60,75,33,69,38,63,59,70,43,21,52,46,26,22,53,44,24,51,52,49,47,70,76,42,41,90,74,45,93,72,63,74,71,62,53,57,49,29,47,42,55,12,34,54,44,29,63,35,7,48,66,81,32,76,76,65,16,30,58,40,16,20,49,48,55,68,64,42,73,84,51,65,85,48,57,68,66,52,43,51,46,18,17,46,40,16,38,35,50,79,47,93,67,83,74,56,86,93,50,61,76,95,44,48,68,57,49,48,53,52,28,20,38,44,14,40,19,46,45,60,40,66,85,57,72,71,58,49,43,82,78,46,77,46,80,40,75,94,78,34,35,34,39,38,33,20,39,60,63,77,54,82,86,46,47,67,56,38,36,70,31,37,28,52,40,16,60,76,56,67,29,33,38,34,43,30,47,73,86,48,103,60,84,57,50,79,34,52,54,83,129

pLDDT: mean 92.48, std 8.28, range [46.62, 98.56]

InterPro domains:
  IPR048950 Ppx/GppA phosphatase, C-terminal [PF21447] (3-156)
  IPR050273 GppA/Ppx guanosine pentaphosphate hydrolase [PTHR30005] (5-157)

Organism: NCBI:txid378543